Protein AF-A0A662FPW3-F1 (afdb_monomer)

Solvent-accessible surface area (backbone atoms only — not comparable to full-atom values): 12625 Å² total; per-residue (Å²): 137,87,55,56,50,60,51,48,71,72,30,73,92,41,50,75,56,51,54,55,48,49,56,51,51,52,54,50,52,47,54,56,46,50,54,53,28,51,54,51,15,53,50,41,21,72,76,69,73,44,87,42,64,60,66,51,94,82,69,54,62,55,60,51,50,56,52,51,64,74,45,27,84,83,43,19,67,60,38,37,51,59,59,66,48,43,44,61,51,52,50,49,70,51,37,83,74,42,93,75,92,57,89,48,70,69,50,32,45,52,51,50,47,51,53,41,49,53,49,20,73,75,67,69,40,60,72,46,44,57,51,39,44,45,53,47,39,45,62,41,20,75,73,26,84,48,88,34,9,36,35,32,22,49,50,12,49,40,29,31,75,70,67,66,45,53,48,62,14,36,15,38,17,30,63,24,19,43,91,61,44,89,58,38,91,74,64,81,67,56,59,66,79,42,27,61,60,36,18,48,46,43,46,54,44,38,41,60,70,47,46,48,51,45,52,50,45,43,39,54,73,70,42,51,59,57,56,54,56,58,60,76,75,111

pLDDT: mean 81.32, std 13.07, range [45.69, 98.0]

Structure (mmCIF, N/CA/C/O backbone):
data_AF-A0A662FPW3-F1
#
_entry.id   AF-A0A662FPW3-F1
#
loop_
_atom_site.group_PDB
_atom_site.id
_atom_site.type_symbol
_atom_site.label_atom_id
_atom_site.label_alt_id
_atom_site.label_comp_id
_atom_site.label_asym_id
_atom_site.label_entity_id
_atom_site.label_seq_id
_atom_site.pdbx_PDB_ins_code
_atom_site.Cartn_x
_atom_site.Cartn_y
_atom_site.Cartn_z
_atom_site.occupancy
_atom_site.B_iso_or_equiv
_atom_site.auth_seq_id
_atom_site.auth_comp_id
_atom_site.auth_asym_id
_atom_site.auth_atom_id
_atom_site.pdbx_PDB_model_num
ATOM 1 N N . MET A 1 1 ? -1.258 -4.518 23.167 1.00 48.97 1 MET A N 1
ATOM 2 C CA . MET A 1 1 ? -2.023 -4.528 21.903 1.00 48.97 1 MET A CA 1
ATOM 3 C C . MET A 1 1 ? -3.085 -3.432 21.983 1.00 48.97 1 MET A C 1
ATOM 5 O O . MET A 1 1 ? -3.763 -3.364 23.003 1.00 48.97 1 MET A O 1
ATOM 9 N N . PHE A 1 2 ? -3.165 -2.526 21.002 1.00 63.41 2 PHE A N 1
ATOM 10 C CA . PHE A 1 2 ? -4.191 -1.467 20.932 1.00 63.41 2 PHE A CA 1
ATOM 11 C C . PHE A 1 2 ? -5.324 -1.905 19.984 1.00 63.41 2 PHE A C 1
ATOM 13 O O . PHE A 1 2 ? -5.033 -2.428 18.906 1.00 63.41 2 PHE A O 1
ATOM 20 N N . SER A 1 3 ? -6.589 -1.704 20.376 1.00 76.94 3 SER A N 1
ATOM 21 C CA . SER A 1 3 ? -7.773 -2.043 19.565 1.00 76.94 3 SER A CA 1
ATOM 22 C C . SER A 1 3 ? -8.330 -0.826 18.815 1.00 76.94 3 SER A C 1
ATOM 24 O O . SER A 1 3 ? -8.207 0.307 19.290 1.00 76.94 3 SER A O 1
ATOM 26 N N . ALA A 1 4 ? -8.979 -1.063 17.674 1.00 77.56 4 ALA A N 1
ATOM 27 C CA . ALA A 1 4 ? -9.693 -0.077 16.863 1.00 77.56 4 ALA A CA 1
ATOM 28 C C . ALA A 1 4 ? -10.735 0.690 17.687 1.00 77.56 4 ALA A C 1
ATOM 30 O O . ALA A 1 4 ? -10.858 1.904 17.574 1.00 77.56 4 ALA A O 1
ATOM 31 N N . VAL A 1 5 ? -11.393 0.001 18.615 1.00 72.38 5 VAL A N 1
ATOM 32 C CA . VAL A 1 5 ? -12.372 0.556 19.560 1.00 72.38 5 VAL A CA 1
ATOM 33 C C . VAL A 1 5 ? -11.767 1.657 20.427 1.00 72.38 5 VAL A C 1
ATOM 35 O O . VAL A 1 5 ? -12.349 2.727 20.585 1.00 72.38 5 VAL A O 1
ATOM 38 N N . ARG A 1 6 ? -10.565 1.429 20.979 1.00 71.19 6 ARG A N 1
ATOM 39 C CA . ARG A 1 6 ? -9.878 2.448 21.788 1.00 71.19 6 ARG A CA 1
ATOM 40 C C . ARG A 1 6 ? -9.491 3.658 20.945 1.00 71.19 6 ARG A C 1
ATOM 42 O O . ARG A 1 6 ? -9.520 4.762 21.476 1.00 71.19 6 ARG A O 1
ATOM 49 N N . LEU A 1 7 ? -9.151 3.455 19.669 1.00 71.31 7 LEU A N 1
ATOM 50 C CA . LEU A 1 7 ? -8.871 4.544 18.734 1.00 71.31 7 LEU A CA 1
ATOM 51 C C . LEU A 1 7 ? -10.137 5.362 18.471 1.00 71.31 7 LEU A C 1
ATOM 53 O O . LEU A 1 7 ? -10.122 6.559 18.736 1.00 71.31 7 LEU A O 1
ATOM 57 N N . VAL A 1 8 ? -11.238 4.729 18.059 1.00 73.38 8 VAL A N 1
ATOM 58 C CA . VAL A 1 8 ? -12.516 5.418 17.811 1.00 73.38 8 VAL A CA 1
ATOM 59 C C . VAL A 1 8 ? -12.974 6.195 19.047 1.00 73.38 8 VAL A C 1
ATOM 61 O O . VAL A 1 8 ? -13.229 7.389 18.945 1.00 73.38 8 VAL A O 1
ATOM 64 N N . ASN A 1 9 ? -12.974 5.575 20.230 1.00 70.94 9 ASN A N 1
ATOM 65 C CA . ASN A 1 9 ? -13.383 6.248 21.469 1.00 70.94 9 ASN A CA 1
ATOM 66 C C . ASN A 1 9 ? -12.461 7.411 21.856 1.00 70.94 9 ASN A C 1
ATOM 68 O O . ASN A 1 9 ? -12.915 8.385 22.445 1.00 70.94 9 ASN A O 1
ATOM 72 N N . SER A 1 10 ? -11.165 7.337 21.539 1.00 66.44 10 SER A N 1
ATOM 73 C CA . SER A 1 10 ? -10.245 8.459 21.775 1.00 66.44 10 SER A CA 1
ATOM 74 C C . SER A 1 10 ? -10.428 9.617 20.790 1.00 66.44 10 SER A C 1
ATOM 76 O O . SER A 1 10 ? -9.889 10.700 21.021 1.00 66.44 10 SER A O 1
ATOM 78 N N . TYR A 1 11 ? -11.170 9.390 19.703 1.00 66.00 11 TYR A N 1
ATOM 79 C CA . TYR A 1 11 ? -11.233 10.281 18.553 1.00 66.00 11 TYR A CA 1
ATOM 80 C C . TYR A 1 11 ? -12.627 10.677 18.092 1.00 66.00 11 TYR A C 1
ATOM 82 O O . TYR A 1 11 ? -12.713 11.472 17.158 1.00 66.00 11 TYR A O 1
ATOM 90 N N . SER A 1 12 ? -13.686 10.210 18.756 1.00 67.31 12 SER A N 1
ATOM 91 C CA . SER A 1 12 ? -15.081 10.517 18.412 1.00 67.31 12 SER A CA 1
ATOM 92 C C . SER A 1 12 ? -15.313 12.007 18.151 1.00 67.31 12 SER A C 1
ATOM 94 O O . SER A 1 12 ? -15.977 12.361 17.186 1.00 67.31 12 SER A O 1
ATOM 96 N N . ASP A 1 13 ? -14.669 12.874 18.937 1.00 66.69 13 ASP A N 1
ATOM 97 C CA . ASP A 1 13 ? -14.869 14.326 18.880 1.00 66.69 13 ASP A CA 1
ATOM 98 C C . ASP A 1 13 ? -13.824 15.048 18.000 1.00 66.69 13 ASP A C 1
ATOM 100 O O . ASP A 1 13 ? -13.812 16.275 17.908 1.00 66.69 13 ASP A O 1
ATOM 104 N N . ARG A 1 14 ? -12.882 14.307 17.398 1.00 72.44 14 ARG A N 1
ATOM 105 C CA . ARG A 1 14 ? -11.683 14.846 16.721 1.00 72.44 14 ARG A CA 1
ATOM 106 C C . ARG A 1 14 ? -11.398 14.214 15.355 1.00 72.44 14 ARG A C 1
ATOM 108 O O . ARG A 1 14 ? -10.321 14.449 14.801 1.00 72.44 14 ARG A O 1
ATOM 115 N N . PHE A 1 15 ? -12.339 13.457 14.794 1.00 73.81 15 PHE A N 1
ATOM 116 C CA . PHE A 1 15 ? -12.212 12.852 13.462 1.00 73.81 15 PHE A CA 1
ATOM 117 C C . PHE A 1 15 ? -11.878 13.891 12.381 1.00 73.81 15 PHE A C 1
ATOM 119 O O . PHE A 1 15 ? -10.880 13.737 11.681 1.00 73.81 15 PHE A O 1
ATOM 126 N N . ASP A 1 16 ? -12.586 15.021 12.349 1.00 74.19 16 ASP A N 1
ATOM 127 C CA . ASP A 1 16 ? -12.322 16.119 11.403 1.00 74.19 16 ASP A CA 1
ATOM 128 C C . ASP A 1 16 ? -10.907 16.711 11.533 1.00 74.19 16 ASP A C 1
ATOM 130 O O . ASP A 1 16 ? -10.337 17.274 10.593 1.00 74.19 16 ASP A O 1
ATOM 134 N N . GLU A 1 17 ? -10.323 16.669 12.733 1.00 77.31 17 GLU A N 1
ATOM 135 C CA . GLU A 1 17 ? -8.941 17.094 12.948 1.00 77.31 17 GLU A CA 1
ATOM 136 C C . GLU A 1 17 ? -7.957 16.049 12.412 1.00 77.31 17 GLU A C 1
ATOM 138 O O . GLU A 1 17 ? -6.965 16.417 11.780 1.00 77.31 17 GLU A O 1
ATOM 143 N N . MET A 1 18 ? -8.234 14.759 12.616 1.00 77.69 18 MET A N 1
ATOM 144 C CA . MET A 1 18 ? -7.420 13.672 12.068 1.00 77.69 18 MET A CA 1
ATOM 145 C C . MET A 1 18 ? -7.425 13.667 10.545 1.00 77.69 18 MET A C 1
ATOM 147 O O . MET A 1 18 ? -6.358 13.550 9.946 1.00 77.69 18 MET A O 1
ATOM 151 N N . GLU A 1 19 ? -8.584 13.842 9.914 1.00 78.44 19 GLU A N 1
ATOM 152 C CA . GLU A 1 19 ? -8.681 13.903 8.455 1.00 78.44 19 GLU A CA 1
ATOM 153 C C . GLU A 1 19 ? -7.828 15.042 7.889 1.00 78.44 19 GLU A C 1
ATOM 155 O O . GLU A 1 19 ? -7.007 14.828 6.994 1.00 78.44 19 GLU A O 1
ATOM 160 N N . ARG A 1 20 ? -7.915 16.238 8.489 1.00 82.12 20 ARG A N 1
ATOM 161 C CA . ARG A 1 20 ?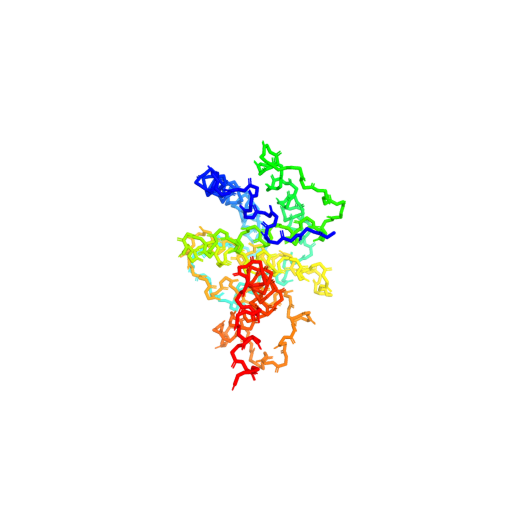 -7.067 17.378 8.105 1.00 82.12 20 ARG A CA 1
ATOM 162 C C . ARG A 1 20 ? -5.577 17.087 8.285 1.00 82.12 20 ARG A C 1
ATOM 164 O O . ARG A 1 20 ? -4.765 17.537 7.477 1.00 82.12 20 ARG A O 1
ATOM 171 N N . ARG A 1 21 ? -5.192 16.346 9.330 1.00 82.00 21 ARG A N 1
ATOM 172 C CA . ARG A 1 21 ? -3.795 15.928 9.548 1.00 82.00 21 ARG A CA 1
ATOM 173 C C . ARG A 1 21 ? -3.336 14.938 8.484 1.00 82.00 21 ARG A C 1
ATOM 175 O O . ARG A 1 21 ? -2.229 15.092 7.973 1.00 82.00 21 ARG A O 1
ATOM 182 N N . VAL A 1 22 ? -4.181 13.980 8.108 1.00 81.19 22 VAL A N 1
ATOM 183 C CA . VAL A 1 22 ? -3.896 13.040 7.016 1.00 81.19 22 VAL A CA 1
ATOM 184 C C . VAL A 1 22 ? -3.685 13.778 5.697 1.00 81.19 22 VAL A C 1
ATOM 186 O O . VAL A 1 22 ? -2.738 13.464 4.981 1.00 81.19 22 VAL A O 1
ATOM 189 N N . ASP A 1 23 ? -4.465 14.818 5.401 1.00 82.56 23 ASP A N 1
ATOM 190 C CA . ASP A 1 23 ? -4.261 15.616 4.184 1.00 82.56 23 ASP A CA 1
ATOM 191 C C . ASP A 1 23 ? -2.915 16.368 4.176 1.00 82.56 23 ASP A C 1
ATOM 193 O O . ASP A 1 23 ? -2.280 16.513 3.126 1.00 82.56 23 ASP A O 1
ATOM 197 N N . VAL A 1 24 ? -2.447 16.845 5.336 1.00 84.12 24 VAL A N 1
ATOM 198 C CA . VAL A 1 24 ? -1.102 17.437 5.469 1.00 84.12 24 VAL A CA 1
ATOM 199 C C . VAL A 1 24 ? -0.032 16.376 5.213 1.00 84.12 24 VAL A C 1
ATOM 201 O O . VAL A 1 24 ? 0.861 16.590 4.393 1.00 84.12 24 VAL A O 1
ATOM 204 N N . LEU A 1 25 ? -0.168 15.211 5.844 1.00 80.62 25 LEU A N 1
ATOM 205 C CA . LEU A 1 25 ? 0.745 14.077 5.688 1.00 80.62 25 LEU A CA 1
ATOM 206 C C . LEU A 1 25 ? 0.819 13.596 4.236 1.00 80.62 25 LEU A C 1
ATOM 208 O O . LEU A 1 25 ? 1.905 13.321 3.730 1.00 80.62 25 LEU A O 1
ATOM 212 N N . TYR A 1 26 ? -0.314 13.576 3.538 1.00 80.38 26 TYR A N 1
ATOM 213 C CA . TYR A 1 26 ? -0.395 13.261 2.117 1.00 80.38 26 TYR A CA 1
ATOM 214 C C . TYR A 1 26 ? 0.452 14.224 1.274 1.00 80.38 26 TYR A C 1
ATOM 216 O O . TYR A 1 26 ? 1.235 13.802 0.421 1.00 80.38 26 TYR A O 1
ATOM 224 N N . LYS A 1 27 ? 0.332 15.534 1.529 1.00 83.88 27 LYS A N 1
ATOM 225 C CA . LYS A 1 27 ? 1.103 16.567 0.818 1.00 83.88 27 LYS A CA 1
ATOM 226 C C . LYS A 1 27 ? 2.600 16.457 1.096 1.00 83.88 27 LYS A C 1
ATOM 228 O O . LYS A 1 27 ? 3.401 16.682 0.192 1.00 83.88 27 LYS A O 1
ATOM 233 N N . GLU A 1 28 ? 2.988 16.130 2.322 1.00 83.00 28 GLU A N 1
ATOM 234 C CA . GLU A 1 28 ? 4.397 15.963 2.677 1.00 83.00 28 GLU A CA 1
ATOM 235 C C . GLU A 1 28 ? 5.011 14.693 2.097 1.00 83.00 28 GLU A C 1
ATOM 237 O O . GLU A 1 28 ? 6.109 14.752 1.540 1.00 83.00 28 GLU A O 1
ATOM 242 N N . LEU A 1 29 ? 4.290 13.569 2.164 1.00 80.31 29 LEU A N 1
ATOM 243 C CA . LEU A 1 29 ? 4.705 12.326 1.523 1.00 80.31 29 LEU A CA 1
ATOM 244 C C . LEU A 1 29 ? 4.910 12.554 0.025 1.00 80.31 29 LEU A C 1
ATOM 246 O O . LEU A 1 29 ? 5.959 12.195 -0.501 1.00 80.31 29 LEU A O 1
ATOM 250 N N . LYS A 1 30 ? 3.973 13.248 -0.634 1.00 83.44 30 LYS A N 1
ATOM 251 C CA . LYS A 1 30 ? 4.105 13.631 -2.043 1.00 83.44 30 LYS A CA 1
ATOM 252 C C . LYS A 1 30 ? 5.394 14.406 -2.314 1.00 83.44 30 LYS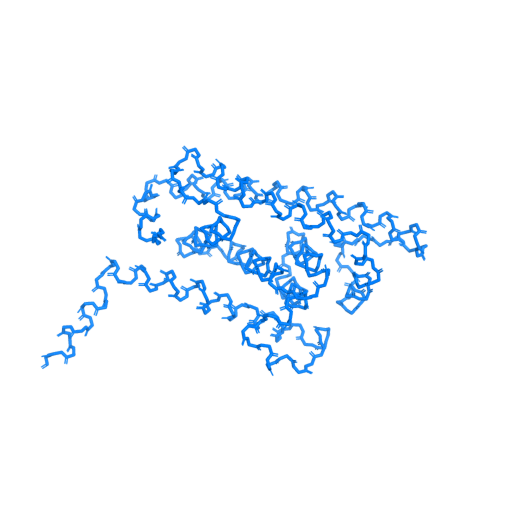 A C 1
ATOM 254 O O . LYS A 1 30 ? 6.151 14.004 -3.185 1.00 83.44 30 LYS A O 1
ATOM 259 N N . LYS A 1 31 ? 5.700 15.446 -1.531 1.00 84.44 31 LYS A N 1
ATOM 260 C CA . LYS A 1 31 ? 6.939 16.232 -1.699 1.00 84.44 31 LYS A CA 1
ATOM 261 C C . LYS A 1 31 ? 8.209 15.387 -1.563 1.00 84.44 31 LYS A C 1
ATOM 263 O O . LYS A 1 31 ? 9.142 15.560 -2.340 1.00 84.44 31 LYS A O 1
ATOM 268 N N . ARG A 1 32 ? 8.263 14.490 -0.572 1.00 78.81 32 ARG A N 1
ATOM 269 C CA . ARG A 1 32 ? 9.430 13.617 -0.340 1.00 78.81 32 ARG A CA 1
ATOM 270 C C . ARG A 1 32 ? 9.615 12.611 -1.472 1.00 78.81 32 ARG A C 1
ATOM 272 O O . ARG A 1 32 ? 10.733 12.391 -1.926 1.00 78.81 32 ARG A O 1
ATOM 279 N N . VAL A 1 33 ? 8.509 12.026 -1.921 1.00 79.88 33 VAL A N 1
ATOM 280 C CA . VAL A 1 33 ? 8.476 11.093 -3.047 1.00 79.88 33 VAL A CA 1
ATOM 281 C C . VAL A 1 33 ? 8.898 11.796 -4.338 1.00 79.88 33 VAL A C 1
ATOM 283 O O . VAL A 1 33 ? 9.744 11.269 -5.051 1.00 79.88 33 VAL A O 1
ATOM 286 N N . ASP A 1 34 ? 8.382 12.998 -4.603 1.00 78.94 34 ASP A N 1
ATOM 287 C CA . ASP A 1 34 ? 8.742 13.797 -5.779 1.00 78.94 34 ASP A CA 1
ATOM 288 C C . ASP A 1 34 ? 10.247 14.095 -5.821 1.00 78.94 34 ASP A C 1
ATOM 290 O O . ASP A 1 34 ? 10.864 13.929 -6.869 1.00 78.94 34 ASP A O 1
ATOM 294 N N . GLY A 1 35 ? 10.855 14.447 -4.681 1.00 74.62 35 GLY A N 1
ATOM 295 C CA . GLY A 1 35 ? 12.303 14.653 -4.589 1.00 74.62 35 GLY A CA 1
ATOM 296 C C . GLY A 1 35 ? 13.113 13.403 -4.950 1.00 74.62 35 GLY A C 1
ATOM 297 O O . GLY A 1 35 ? 14.039 13.485 -5.750 1.00 74.62 35 GLY A O 1
ATOM 298 N N . LEU A 1 36 ? 12.737 12.226 -4.430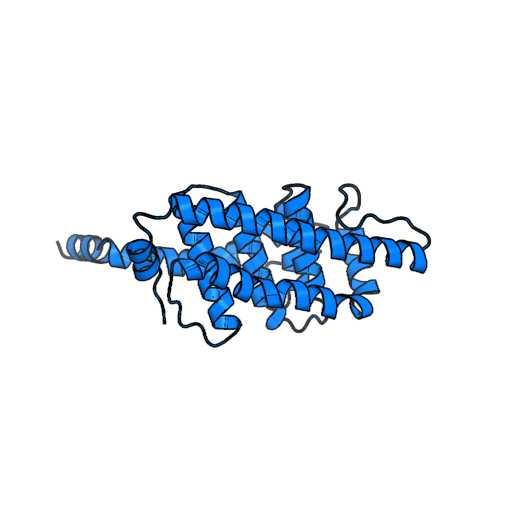 1.00 73.94 36 LEU A N 1
ATOM 299 C CA . LEU A 1 36 ? 13.421 10.981 -4.801 1.00 73.94 36 LEU A CA 1
ATOM 300 C C . LEU A 1 36 ? 13.248 10.654 -6.285 1.00 73.94 36 LEU A C 1
ATOM 302 O O . LEU A 1 36 ? 14.186 10.190 -6.924 1.00 73.94 36 LEU A O 1
ATOM 306 N N . LEU A 1 37 ? 12.046 10.855 -6.819 1.00 71.56 37 LEU A N 1
ATOM 307 C CA . LEU A 1 37 ? 11.762 10.564 -8.216 1.00 71.56 37 LEU A CA 1
ATOM 308 C C . LEU A 1 37 ? 12.531 11.471 -9.174 1.00 71.56 37 LEU A C 1
ATOM 310 O O . LEU A 1 37 ? 12.956 10.991 -10.218 1.00 71.56 37 LEU A O 1
ATOM 314 N N . MET A 1 38 ? 12.722 12.747 -8.827 1.00 73.25 38 MET A N 1
ATOM 315 C CA . MET A 1 38 ? 13.563 13.661 -9.605 1.00 73.25 38 MET A CA 1
ATOM 316 C C . MET A 1 38 ? 15.022 13.205 -9.615 1.00 73.25 38 MET A C 1
ATOM 318 O O . MET A 1 38 ? 15.638 13.173 -10.676 1.00 73.25 38 MET A O 1
ATOM 322 N N . ASP A 1 39 ? 15.553 12.789 -8.465 1.00 67.94 39 ASP A N 1
ATOM 323 C CA . ASP A 1 39 ? 16.917 12.259 -8.392 1.00 67.94 39 ASP A CA 1
ATOM 324 C C . ASP A 1 39 ? 17.065 10.976 -9.226 1.00 67.94 39 ASP A C 1
ATOM 326 O O . ASP A 1 39 ? 18.021 10.821 -9.980 1.00 67.94 39 ASP A O 1
ATOM 330 N N . LEU A 1 40 ? 16.082 10.075 -9.124 1.00 68.69 40 LEU A N 1
ATOM 331 C CA . LEU A 1 40 ? 16.041 8.823 -9.876 1.00 68.69 40 LEU A CA 1
ATOM 332 C C . LEU A 1 40 ? 15.948 9.088 -11.389 1.00 68.69 40 LEU A C 1
ATOM 334 O O . LEU A 1 40 ? 16.629 8.429 -12.166 1.00 68.69 40 LEU A O 1
ATOM 338 N N . ALA A 1 41 ? 15.129 10.058 -11.803 1.00 67.88 41 ALA A N 1
ATOM 339 C CA . ALA A 1 41 ? 14.981 10.486 -13.192 1.00 67.88 41 ALA A CA 1
ATOM 340 C C . ALA A 1 41 ? 16.298 11.021 -13.771 1.00 67.88 41 ALA A C 1
ATOM 342 O O . ALA A 1 41 ? 16.698 10.616 -14.862 1.00 67.88 41 ALA A O 1
ATOM 343 N N . ALA A 1 42 ? 16.989 11.877 -13.014 1.00 67.81 42 ALA A N 1
ATOM 344 C CA . ALA A 1 42 ? 18.268 12.447 -13.417 1.00 67.81 42 ALA A CA 1
ATOM 345 C C . ALA A 1 42 ? 19.354 11.370 -13.585 1.00 67.81 42 ALA A C 1
ATOM 347 O O . ALA A 1 42 ? 20.077 11.379 -14.577 1.00 67.81 42 ALA A O 1
ATOM 348 N N . GLU A 1 43 ? 19.442 10.398 -12.672 1.00 63.66 43 GLU A N 1
ATOM 349 C CA . GLU A 1 43 ? 20.428 9.314 -12.803 1.00 63.66 43 GLU A CA 1
ATOM 350 C C . GLU A 1 43 ? 20.060 8.328 -13.920 1.00 63.66 43 GLU A C 1
ATOM 352 O O . GLU A 1 43 ? 20.945 7.791 -14.583 1.00 63.66 43 GLU A O 1
ATOM 357 N N . VAL A 1 44 ? 18.769 8.106 -14.201 1.00 63.44 44 VAL A N 1
ATOM 358 C CA . VAL A 1 44 ? 18.375 7.347 -15.400 1.00 63.44 44 VAL A CA 1
ATOM 359 C C . VAL A 1 44 ? 18.794 8.054 -16.670 1.00 63.44 44 VAL A C 1
ATOM 361 O O . VAL A 1 44 ? 19.318 7.396 -17.569 1.00 63.44 44 VAL A O 1
ATOM 364 N N . GLU A 1 45 ? 18.582 9.361 -16.757 1.00 67.50 45 GLU A N 1
ATOM 365 C CA . GLU A 1 45 ? 19.016 10.148 -17.905 1.00 67.50 45 GLU A CA 1
ATOM 366 C C . GLU A 1 45 ? 20.532 10.065 -18.088 1.00 67.50 45 GLU A C 1
ATOM 368 O O . GLU A 1 45 ? 21.000 9.805 -19.196 1.00 67.50 45 GLU A O 1
ATOM 373 N N . GLU A 1 46 ? 21.293 10.153 -16.999 1.00 62.62 46 GLU A N 1
ATOM 374 C CA . GLU A 1 46 ? 22.749 10.027 -17.020 1.00 62.62 46 GLU A CA 1
ATOM 375 C C . GLU A 1 46 ? 23.220 8.628 -17.461 1.00 62.62 46 GLU A C 1
ATOM 377 O O . GLU A 1 46 ? 24.134 8.501 -18.276 1.00 62.62 46 GLU A O 1
ATOM 382 N N . VAL A 1 47 ? 22.582 7.562 -16.964 1.00 57.31 47 VAL A N 1
ATOM 383 C CA . VAL A 1 47 ? 23.001 6.171 -17.217 1.00 57.31 47 VAL A CA 1
ATOM 384 C C . VAL A 1 47 ? 22.500 5.636 -18.560 1.00 57.31 47 VAL A C 1
ATOM 386 O O . VAL A 1 47 ? 23.143 4.779 -19.170 1.00 57.31 47 VAL A O 1
ATOM 389 N N . THR A 1 48 ? 21.336 6.087 -19.022 1.00 55.12 48 THR A N 1
ATOM 390 C CA . THR A 1 48 ? 20.667 5.524 -20.206 1.00 55.12 48 THR A CA 1
ATOM 391 C C . THR A 1 48 ? 20.627 6.473 -21.399 1.00 55.12 48 THR A C 1
ATOM 393 O O . THR A 1 48 ? 20.349 6.018 -22.507 1.00 55.12 48 THR A O 1
ATOM 396 N N . GLY A 1 49 ? 20.904 7.764 -21.199 1.00 56.22 49 GLY A N 1
ATOM 397 C CA . GLY A 1 49 ? 20.718 8.803 -22.213 1.00 56.22 49 GLY A CA 1
ATOM 398 C C . GLY A 1 49 ? 19.248 9.124 -22.506 1.00 56.22 49 GLY A C 1
ATOM 399 O O . GLY A 1 49 ? 18.968 9.864 -23.448 1.00 56.22 49 GLY A O 1
ATOM 400 N N . PHE A 1 50 ? 18.307 8.565 -21.736 1.00 53.25 50 PHE A N 1
ATOM 401 C CA . PHE A 1 50 ? 16.875 8.823 -21.861 1.00 53.25 50 PHE A CA 1
ATOM 402 C C . PHE A 1 50 ? 16.388 9.678 -20.693 1.00 53.25 50 PHE A C 1
ATOM 404 O O . PHE A 1 50 ? 16.431 9.238 -19.546 1.00 53.25 50 PHE A O 1
ATOM 411 N N . ALA A 1 51 ? 15.858 10.866 -20.989 1.00 55.75 51 ALA A N 1
ATOM 412 C CA . ALA A 1 51 ? 15.120 11.658 -20.012 1.00 55.75 51 ALA A CA 1
ATOM 413 C C . ALA A 1 51 ? 13.847 10.893 -19.618 1.00 55.75 51 ALA A C 1
ATOM 415 O O . ALA A 1 51 ? 12.883 10.816 -20.380 1.00 55.75 51 ALA A O 1
ATOM 416 N N . ILE A 1 52 ? 13.871 10.270 -18.443 1.00 57.22 52 ILE A N 1
ATOM 417 C CA . ILE A 1 52 ? 12.766 9.481 -17.906 1.00 57.22 52 ILE A CA 1
ATOM 418 C C . ILE A 1 52 ? 12.278 10.217 -16.670 1.00 57.22 52 ILE A C 1
ATOM 420 O O . ILE A 1 52 ? 12.895 10.133 -15.616 1.00 57.22 52 ILE A O 1
ATOM 424 N N . GLU A 1 53 ? 11.144 10.908 -16.759 1.00 55.03 53 GLU A N 1
ATOM 425 C CA . GLU A 1 53 ? 10.436 11.324 -15.550 1.00 55.03 53 GLU A CA 1
ATOM 426 C C . GLU A 1 53 ? 9.844 10.072 -14.897 1.00 55.03 53 GLU A C 1
ATOM 428 O O . GLU A 1 53 ? 8.770 9.580 -15.256 1.00 55.03 53 GLU A O 1
ATOM 433 N N . ILE A 1 54 ? 10.549 9.518 -13.918 1.00 52.28 54 ILE A N 1
ATOM 434 C CA . ILE A 1 54 ? 10.045 8.345 -13.214 1.00 52.28 54 ILE A CA 1
ATOM 435 C C . ILE A 1 54 ? 8.876 8.816 -12.359 1.00 52.28 54 ILE A C 1
ATOM 437 O O . ILE A 1 54 ? 9.020 9.620 -11.442 1.00 52.28 54 ILE A O 1
ATOM 441 N N . GLY A 1 55 ? 7.678 8.375 -12.731 1.00 49.81 55 GLY A N 1
ATOM 442 C CA . GLY A 1 55 ? 6.423 8.837 -12.151 1.00 49.81 55 GLY A CA 1
ATOM 443 C C . GLY A 1 55 ? 5.677 9.895 -12.968 1.00 49.81 55 GLY A C 1
ATOM 444 O O . GLY A 1 55 ? 4.653 10.361 -12.473 1.00 49.81 55 GLY A O 1
ATOM 445 N N . SER A 1 56 ? 6.117 10.267 -14.176 1.00 50.03 56 SER A N 1
ATOM 446 C CA . SER A 1 56 ? 5.212 10.884 -15.155 1.00 50.03 56 SER A CA 1
ATOM 447 C C . SER A 1 56 ? 4.592 9.835 -16.078 1.00 50.03 56 SER A C 1
ATOM 449 O O . SER A 1 56 ? 5.071 8.714 -16.238 1.00 50.03 56 SER A O 1
ATOM 451 N N . LEU A 1 57 ? 3.403 10.178 -16.548 1.00 49.22 57 LEU A N 1
ATOM 452 C CA . LEU A 1 57 ? 2.283 9.305 -16.885 1.00 49.22 57 LEU A CA 1
ATOM 453 C C . LEU A 1 57 ? 2.384 8.465 -18.165 1.00 49.22 57 LEU A C 1
ATOM 455 O O . LEU A 1 57 ? 1.406 7.790 -18.461 1.00 49.22 57 LEU A O 1
ATOM 459 N N . ASP A 1 58 ? 3.504 8.442 -18.887 1.00 57.44 58 ASP A N 1
ATOM 460 C CA . ASP A 1 58 ? 3.540 7.854 -20.244 1.00 57.44 58 ASP A CA 1
ATOM 461 C C . ASP A 1 58 ? 4.422 6.609 -20.407 1.00 57.44 58 ASP A C 1
ATOM 463 O O . ASP A 1 58 ? 4.522 6.046 -21.497 1.00 57.44 58 ASP A O 1
ATOM 467 N N . ILE A 1 59 ? 5.042 6.132 -19.327 1.00 67.81 59 ILE A N 1
ATOM 468 C CA . ILE A 1 59 ? 5.830 4.897 -19.367 1.00 67.81 59 ILE A CA 1
ATOM 469 C C . ILE A 1 59 ? 4.935 3.722 -18.985 1.00 67.81 59 ILE A C 1
ATOM 471 O O . ILE A 1 59 ? 4.309 3.708 -17.919 1.00 67.81 59 ILE A O 1
ATOM 475 N N . ASP A 1 60 ? 4.882 2.721 -19.861 1.00 82.06 60 ASP A N 1
ATOM 476 C CA . ASP A 1 60 ? 4.116 1.508 -19.622 1.00 82.06 60 ASP A CA 1
ATOM 477 C C . ASP A 1 60 ? 4.677 0.707 -18.429 1.00 82.06 60 ASP A C 1
ATOM 479 O O . ASP A 1 60 ? 5.824 0.863 -17.986 1.00 82.06 60 ASP A O 1
ATOM 483 N N . LEU A 1 61 ? 3.838 -0.165 -17.872 1.00 85.81 61 LEU A N 1
ATOM 484 C CA . LEU A 1 61 ? 4.163 -0.908 -16.660 1.00 85.81 61 LEU A CA 1
ATOM 485 C C . LEU A 1 61 ? 5.370 -1.845 -16.841 1.00 85.81 61 LEU A C 1
ATOM 487 O O . LEU A 1 61 ? 6.177 -1.974 -15.920 1.00 85.81 61 LEU A O 1
ATOM 491 N N . ARG A 1 62 ? 5.538 -2.457 -18.021 1.00 89.69 62 ARG A N 1
ATOM 492 C CA . ARG A 1 62 ? 6.670 -3.352 -18.307 1.00 89.69 62 ARG A CA 1
ATOM 493 C C . ARG A 1 62 ? 7.977 -2.573 -18.285 1.00 89.69 62 ARG A C 1
ATOM 495 O O . ARG A 1 62 ? 8.931 -2.985 -17.624 1.00 89.69 62 ARG A O 1
ATOM 502 N N . THR A 1 63 ? 8.005 -1.430 -18.961 1.00 83.19 63 THR A N 1
ATOM 503 C CA . THR A 1 63 ? 9.182 -0.557 -18.982 1.00 83.19 63 THR A CA 1
ATOM 504 C C . THR A 1 63 ? 9.513 -0.048 -17.580 1.00 83.19 63 THR A C 1
ATOM 506 O O . THR A 1 63 ? 10.674 -0.094 -17.171 1.00 83.19 63 THR A O 1
ATOM 509 N N . THR A 1 64 ? 8.499 0.341 -16.800 1.00 84.50 64 THR A N 1
ATOM 510 C CA . THR A 1 64 ? 8.679 0.764 -15.402 1.00 84.50 64 THR A CA 1
ATOM 511 C C . THR A 1 64 ? 9.354 -0.329 -14.573 1.00 84.50 64 THR A C 1
ATOM 513 O O . THR A 1 64 ? 10.367 -0.066 -13.930 1.00 84.50 64 THR A O 1
ATOM 516 N N . VAL A 1 65 ? 8.845 -1.566 -14.620 1.00 88.81 65 VAL A N 1
ATOM 517 C CA . VAL A 1 65 ? 9.433 -2.693 -13.879 1.00 88.81 65 VAL A CA 1
ATOM 518 C C . VAL A 1 65 ? 10.888 -2.913 -14.286 1.00 88.81 65 VAL A C 1
ATOM 520 O O . VAL A 1 65 ? 11.765 -2.927 -13.425 1.00 88.81 65 VAL A O 1
ATOM 523 N N . SER A 1 66 ? 11.161 -2.990 -15.590 1.00 86.12 66 SER A N 1
ATOM 524 C CA . SER A 1 66 ? 12.514 -3.200 -16.115 1.00 86.12 66 SER A CA 1
ATOM 525 C C . SER A 1 66 ? 13.504 -2.122 -15.650 1.00 86.12 66 SER A C 1
ATOM 527 O O . SER A 1 66 ? 14.648 -2.432 -15.313 1.00 86.12 66 SER A O 1
ATOM 529 N N . VAL A 1 67 ? 13.100 -0.847 -15.626 1.00 81.44 67 VAL A N 1
ATOM 530 C CA . VAL A 1 67 ? 13.952 0.249 -15.130 1.00 81.44 67 VAL A CA 1
ATOM 531 C C . VAL A 1 67 ? 14.239 0.074 -13.638 1.00 81.44 67 VAL A C 1
ATOM 533 O O . VAL A 1 67 ? 15.400 0.120 -13.229 1.00 81.44 67 VAL A O 1
ATOM 536 N N . LEU A 1 68 ? 13.211 -0.189 -12.827 1.00 83.88 68 LEU A N 1
ATOM 537 C CA . LEU A 1 68 ? 13.372 -0.346 -11.380 1.00 83.88 68 LEU A CA 1
ATOM 538 C C . LEU A 1 68 ? 14.255 -1.544 -11.007 1.00 83.88 68 LEU A C 1
ATOM 540 O O . LEU A 1 68 ? 15.049 -1.438 -10.073 1.00 83.88 68 LEU A O 1
ATOM 544 N N . GLU A 1 69 ? 14.169 -2.662 -11.731 1.00 86.12 69 GLU A N 1
ATOM 545 C CA . GLU A 1 69 ? 15.041 -3.821 -11.493 1.00 86.12 69 GLU A CA 1
ATOM 546 C C . GLU A 1 69 ? 16.505 -3.512 -11.813 1.00 86.12 69 GLU A C 1
ATOM 548 O O . GLU A 1 69 ? 17.394 -3.875 -11.041 1.00 86.12 69 GLU A O 1
ATOM 553 N N . ARG A 1 70 ? 16.766 -2.785 -12.907 1.00 81.50 70 ARG A N 1
ATOM 554 C CA . ARG A 1 70 ? 18.124 -2.374 -13.298 1.00 81.50 70 ARG A CA 1
ATOM 555 C C . ARG A 1 70 ? 18.742 -1.374 -12.323 1.00 81.50 70 ARG A C 1
ATOM 557 O O . ARG A 1 70 ? 19.943 -1.422 -12.085 1.00 81.50 70 ARG A O 1
ATOM 564 N N . MET A 1 71 ? 17.933 -0.483 -11.754 1.00 75.25 71 MET A N 1
ATOM 565 C CA . MET A 1 71 ? 18.381 0.556 -10.817 1.00 75.25 71 MET A CA 1
ATOM 566 C C . MET A 1 71 ? 18.327 0.147 -9.347 1.00 75.25 71 MET A C 1
ATOM 568 O O . MET A 1 71 ? 18.741 0.911 -8.467 1.00 75.25 71 MET A O 1
ATOM 572 N N . GLY A 1 72 ? 17.786 -1.039 -9.065 1.00 69.31 72 GLY A N 1
ATOM 573 C CA . GLY A 1 72 ? 17.448 -1.473 -7.719 1.00 69.31 72 GLY A CA 1
ATOM 574 C C . GLY A 1 72 ? 18.617 -1.384 -6.742 1.00 69.31 72 GLY A C 1
ATOM 575 O O . GLY A 1 72 ? 18.383 -1.126 -5.569 1.00 69.31 72 GLY A O 1
ATOM 576 N N . GLU A 1 73 ? 19.865 -1.528 -7.201 1.00 73.00 73 GLU A N 1
ATOM 577 C CA . GLU A 1 73 ? 21.056 -1.502 -6.344 1.00 73.00 73 GLU A CA 1
ATOM 578 C C . GLU A 1 73 ? 21.416 -0.115 -5.791 1.00 73.00 73 GLU A C 1
ATOM 580 O O . GLU A 1 73 ? 21.827 -0.022 -4.629 1.00 73.00 73 GLU A O 1
ATOM 585 N N . SER A 1 74 ? 21.216 0.951 -6.571 1.00 72.50 74 SER A N 1
ATOM 586 C CA . SER A 1 74 ? 21.600 2.320 -6.189 1.00 72.50 74 SER A CA 1
ATOM 587 C C . SER A 1 74 ? 20.551 2.998 -5.299 1.00 72.50 74 SER A C 1
ATOM 589 O O . SER A 1 74 ? 20.889 3.788 -4.416 1.00 72.50 74 SER A O 1
ATOM 591 N N . TYR A 1 75 ? 19.271 2.644 -5.464 1.00 75.62 75 TYR A N 1
ATOM 592 C CA . TYR A 1 75 ? 18.162 3.455 -4.944 1.00 75.62 75 TYR A CA 1
ATOM 593 C C . TYR A 1 75 ? 17.329 2.835 -3.831 1.00 75.62 75 TYR A C 1
ATOM 595 O O . TYR A 1 75 ? 16.694 3.568 -3.066 1.00 75.62 75 TYR A O 1
ATOM 603 N N . TYR A 1 76 ? 17.349 1.509 -3.670 1.00 81.12 76 TYR A N 1
ATOM 604 C CA . TYR A 1 76 ? 16.485 0.850 -2.686 1.00 81.12 76 TYR A CA 1
ATOM 605 C C . TYR A 1 76 ? 16.713 1.347 -1.250 1.00 81.12 76 TYR A C 1
ATOM 607 O O . TYR A 1 76 ? 15.758 1.447 -0.485 1.00 81.12 76 TYR A O 1
ATOM 615 N N . ARG A 1 77 ? 17.952 1.709 -0.873 1.00 83.25 77 ARG A N 1
ATOM 616 C CA . ARG A 1 77 ? 18.258 2.230 0.474 1.00 83.25 77 ARG A CA 1
ATOM 617 C C . ARG A 1 77 ? 17.589 3.573 0.736 1.00 83.25 77 ARG A C 1
ATOM 619 O O . ARG A 1 77 ? 17.082 3.790 1.831 1.00 83.25 77 ARG A O 1
ATOM 626 N N . ARG A 1 78 ? 17.579 4.459 -0.264 1.00 80.25 78 ARG A N 1
ATOM 627 C CA . ARG A 1 78 ? 16.922 5.769 -0.168 1.00 80.25 78 ARG A CA 1
ATOM 628 C C . ARG A 1 78 ? 15.407 5.604 -0.136 1.00 80.25 78 ARG A C 1
ATOM 630 O O . ARG A 1 78 ? 14.756 6.201 0.714 1.00 80.25 78 ARG A O 1
ATOM 637 N N . ALA A 1 79 ? 14.868 4.740 -1.001 1.00 81.38 79 ALA A N 1
ATOM 638 C CA . ALA A 1 79 ? 13.444 4.417 -1.008 1.00 81.38 79 ALA A CA 1
ATOM 639 C C . ALA A 1 79 ? 12.983 3.859 0.345 1.00 81.38 79 ALA A C 1
ATOM 641 O O . ALA A 1 79 ? 11.984 4.310 0.901 1.00 81.38 79 ALA A O 1
ATOM 642 N N . LYS A 1 80 ? 13.767 2.937 0.912 1.00 85.25 80 LYS A N 1
ATOM 643 C CA . LYS A 1 80 ? 13.551 2.410 2.255 1.00 85.25 80 LYS A CA 1
ATOM 644 C C . LYS A 1 80 ? 13.576 3.523 3.305 1.00 85.25 80 LYS A C 1
ATOM 646 O O . LYS A 1 80 ? 12.604 3.667 4.023 1.00 85.25 80 LYS A O 1
ATOM 651 N N . ALA A 1 81 ? 14.607 4.370 3.340 1.00 85.81 81 ALA A N 1
ATOM 652 C CA . ALA A 1 81 ? 14.705 5.453 4.325 1.00 85.81 81 ALA A CA 1
ATOM 653 C C . ALA A 1 81 ? 13.479 6.391 4.334 1.00 85.81 81 ALA A C 1
ATOM 655 O O . ALA A 1 81 ? 12.966 6.719 5.401 1.00 85.81 81 ALA A O 1
ATOM 656 N N . ILE A 1 82 ? 12.963 6.772 3.157 1.00 81.12 82 ILE A N 1
ATOM 657 C CA . ILE A 1 82 ? 11.755 7.613 3.050 1.00 81.12 82 ILE A CA 1
ATOM 658 C C . ILE A 1 82 ? 10.552 6.938 3.699 1.00 81.12 82 ILE A C 1
ATOM 660 O O . ILE A 1 82 ? 9.789 7.579 4.426 1.00 81.12 82 ILE A O 1
ATOM 664 N N . LEU A 1 83 ? 10.376 5.648 3.428 1.00 82.12 83 LEU A N 1
ATOM 665 C CA . LEU A 1 83 ? 9.268 4.898 3.981 1.00 82.12 83 LEU A CA 1
ATOM 666 C C . LEU A 1 83 ? 9.486 4.602 5.480 1.00 82.12 83 LEU A C 1
ATOM 668 O O . LEU A 1 83 ? 8.516 4.565 6.233 1.00 82.12 83 LEU A O 1
ATOM 672 N N . ASP A 1 84 ? 10.726 4.414 5.949 1.00 87.25 84 ASP A N 1
ATOM 673 C CA . ASP A 1 84 ? 11.066 4.115 7.355 1.00 87.25 84 ASP A CA 1
ATOM 674 C C . ASP A 1 84 ? 10.686 5.296 8.266 1.00 87.25 84 ASP A C 1
ATOM 676 O O . ASP A 1 84 ? 10.222 5.107 9.392 1.00 87.25 84 ASP A O 1
ATOM 680 N N . GLU A 1 85 ? 10.826 6.523 7.760 1.00 84.12 85 GLU A N 1
ATOM 681 C CA . GLU A 1 85 ? 10.470 7.749 8.479 1.00 84.12 85 GLU A CA 1
ATOM 682 C C . GLU A 1 85 ? 8.958 7.990 8.568 1.00 84.12 85 GLU A C 1
ATOM 684 O O . GLU A 1 85 ? 8.492 8.645 9.507 1.00 84.12 85 GLU A O 1
ATOM 689 N N . PHE A 1 86 ? 8.181 7.478 7.608 1.00 83.19 86 PHE A N 1
ATOM 690 C CA . PHE A 1 86 ? 6.767 7.819 7.478 1.00 83.19 86 PHE A CA 1
ATOM 691 C C . PHE A 1 86 ? 5.926 7.413 8.702 1.00 83.19 86 PHE A C 1
ATOM 693 O O . PHE A 1 86 ? 5.232 8.286 9.222 1.00 83.19 86 PHE A O 1
ATOM 700 N N . PRO A 1 87 ? 5.985 6.173 9.235 1.00 83.56 87 PRO A N 1
ATOM 701 C CA . PRO A 1 87 ? 5.157 5.786 10.380 1.00 83.56 87 PRO A CA 1
ATOM 702 C C . PRO A 1 87 ? 5.465 6.594 11.636 1.00 83.56 87 PRO A C 1
ATOM 704 O O . PRO A 1 87 ? 4.557 7.000 12.351 1.00 83.56 87 PRO A O 1
ATOM 707 N N . GLU A 1 88 ? 6.743 6.868 11.897 1.00 83.81 88 GLU A N 1
ATOM 708 C CA . GLU A 1 88 ? 7.165 7.691 13.031 1.00 83.81 88 GLU A CA 1
ATOM 709 C C . GLU A 1 88 ? 6.641 9.126 12.900 1.00 83.81 88 GLU A C 1
ATOM 711 O O . GLU A 1 88 ? 6.095 9.681 13.854 1.00 83.81 88 GLU A O 1
ATOM 716 N N . TYR A 1 89 ? 6.778 9.720 11.713 1.00 81.50 89 TYR A N 1
ATOM 717 C CA . TYR A 1 89 ? 6.287 11.066 11.442 1.00 81.50 89 TYR A CA 1
ATOM 718 C C . TYR A 1 89 ? 4.755 11.144 11.522 1.00 81.50 89 TYR A C 1
ATOM 720 O O . TYR A 1 89 ? 4.216 12.009 12.213 1.00 81.50 89 TYR A O 1
ATOM 728 N N . PHE A 1 90 ? 4.058 10.186 10.908 1.00 80.62 90 PHE A N 1
ATOM 729 C CA . PHE A 1 90 ? 2.602 10.053 10.943 1.00 80.62 90 PHE A CA 1
ATOM 730 C C . PHE A 1 90 ? 2.088 9.957 12.381 1.00 80.62 90 PHE A C 1
ATOM 732 O O . PHE A 1 90 ? 1.233 10.737 12.799 1.00 80.62 90 PHE A O 1
ATOM 739 N N . LEU A 1 91 ? 2.658 9.049 13.177 1.00 78.12 91 LEU A N 1
ATOM 740 C CA . LEU A 1 91 ? 2.269 8.871 14.572 1.00 78.12 91 LEU A CA 1
ATOM 741 C C . LEU A 1 91 ? 2.611 10.076 15.439 1.00 78.12 91 LEU A C 1
ATOM 743 O O . LEU A 1 91 ? 1.909 10.316 16.410 1.00 78.12 91 LEU A O 1
ATOM 747 N N . ARG A 1 92 ? 3.656 10.842 15.121 1.00 80.62 92 ARG A N 1
ATOM 748 C CA . ARG A 1 92 ? 3.992 12.078 15.838 1.00 80.62 92 ARG A CA 1
ATOM 749 C C . ARG A 1 92 ? 3.013 13.206 15.535 1.00 80.62 92 ARG A C 1
ATOM 751 O O . ARG A 1 92 ? 2.590 13.897 16.461 1.00 80.62 92 ARG A O 1
ATOM 758 N N . GLU A 1 93 ? 2.637 13.374 14.271 1.00 76.00 93 GLU A N 1
ATOM 759 C CA . GLU A 1 93 ? 1.640 14.368 13.863 1.00 76.00 93 GLU A CA 1
ATOM 760 C C . GLU A 1 93 ? 0.255 14.038 14.427 1.00 76.00 93 GLU A C 1
ATOM 762 O O . GLU A 1 93 ? -0.452 14.936 14.889 1.00 76.00 93 GLU A O 1
ATOM 767 N N . LEU A 1 94 ? -0.095 12.751 14.504 1.00 71.19 94 LEU A N 1
ATOM 768 C CA . LEU A 1 94 ? -1.276 12.293 15.239 1.00 71.19 94 LEU A CA 1
ATOM 769 C C . LEU A 1 94 ? -1.080 12.308 16.765 1.00 71.19 94 LEU A C 1
ATOM 771 O O . LEU A 1 94 ? -2.036 12.467 17.518 1.00 71.19 94 LEU A O 1
ATOM 775 N N . GLY A 1 95 ? 0.160 12.172 17.234 1.00 58.81 95 GLY A N 1
ATOM 776 C CA . GLY A 1 95 ? 0.579 12.029 18.632 1.00 58.81 95 GLY A CA 1
ATOM 777 C C . GLY A 1 95 ? 0.528 13.314 19.453 1.00 58.81 95 GLY A C 1
ATOM 778 O O . GLY A 1 95 ? 0.598 13.263 20.680 1.00 58.81 95 GLY A O 1
ATOM 779 N N . ARG A 1 96 ? 0.277 14.465 18.816 1.00 56.22 96 ARG A N 1
ATOM 780 C CA . ARG A 1 96 ? -0.267 15.642 19.521 1.00 56.22 96 ARG A CA 1
ATOM 781 C C . ARG A 1 96 ? -1.673 15.374 20.095 1.00 56.22 96 ARG A C 1
ATOM 783 O O . ARG A 1 96 ? -2.142 16.147 20.925 1.00 56.22 96 ARG A O 1
ATOM 790 N N . SER A 1 97 ? -2.305 14.263 19.708 1.00 48.69 97 SER A N 1
ATOM 791 C CA . SER A 1 97 ? -3.671 13.875 20.072 1.00 48.69 97 SER A CA 1
ATOM 792 C C . SER A 1 97 ? -3.793 12.475 20.700 1.00 48.69 97 SER A C 1
ATOM 794 O O . SER A 1 97 ? -4.799 12.223 21.355 1.00 48.69 97 SER A O 1
ATOM 796 N N . ILE A 1 98 ? -2.786 11.591 20.589 1.00 52.88 98 ILE A N 1
ATOM 797 C CA . ILE A 1 98 ? -2.799 10.249 21.210 1.00 52.88 98 ILE A CA 1
ATOM 798 C C . ILE A 1 98 ? -1.462 9.898 21.860 1.00 52.88 98 ILE A C 1
ATOM 800 O O . ILE A 1 98 ? -0.397 10.040 21.264 1.00 52.88 98 ILE A O 1
ATOM 804 N N . ARG A 1 99 ? -1.523 9.273 23.037 1.00 55.12 99 ARG A N 1
ATOM 805 C CA . ARG A 1 99 ? -0.420 8.471 23.581 1.00 55.12 99 ARG A CA 1
ATOM 806 C C . ARG A 1 99 ? -0.503 7.034 23.058 1.00 55.12 99 ARG A C 1
ATOM 808 O O . ARG A 1 99 ? -1.045 6.162 23.733 1.00 55.12 99 ARG A O 1
ATOM 815 N N . LEU A 1 100 ? 0.028 6.776 21.865 1.00 62.56 100 LEU A N 1
ATOM 816 C CA . LEU A 1 100 ? 0.211 5.409 21.366 1.00 62.56 100 LEU A CA 1
ATOM 817 C C . LEU A 1 100 ? 1.559 4.868 21.840 1.00 62.56 100 LEU A C 1
ATOM 819 O O . LEU A 1 100 ? 2.600 5.458 21.566 1.00 62.56 100 LEU A O 1
ATOM 823 N N . SER A 1 101 ? 1.557 3.741 22.553 1.00 61.81 101 SER A N 1
ATOM 824 C CA . SER A 1 101 ? 2.797 3.070 22.956 1.00 61.81 101 SER A CA 1
ATOM 825 C C . SER A 1 101 ? 3.189 2.023 21.909 1.00 61.81 101 SER A C 1
ATOM 827 O O . SER A 1 101 ? 2.975 0.832 22.121 1.00 61.81 101 SER A O 1
ATOM 829 N N . ALA A 1 102 ? 3.727 2.465 20.774 1.00 69.81 102 ALA A N 1
ATOM 830 C CA . ALA A 1 102 ? 4.341 1.592 19.772 1.00 69.81 102 ALA A CA 1
ATOM 831 C C . ALA A 1 102 ? 5.867 1.680 19.897 1.00 69.81 102 ALA A C 1
ATOM 833 O O . ALA A 1 102 ? 6.449 2.763 19.798 1.00 69.81 102 ALA A O 1
ATOM 834 N N . ARG A 1 103 ? 6.516 0.549 20.177 1.00 76.12 103 ARG A N 1
ATOM 835 C CA . ARG A 1 103 ? 7.955 0.470 20.461 1.00 76.12 103 ARG A CA 1
ATOM 836 C C . ARG A 1 103 ? 8.751 0.023 19.244 1.00 76.12 103 ARG A C 1
ATOM 838 O O . ARG A 1 103 ? 9.870 0.496 19.060 1.00 76.12 103 ARG A O 1
ATOM 845 N N . SER A 1 104 ? 8.181 -0.850 18.416 1.00 84.62 104 SER A N 1
ATOM 846 C CA . SER A 1 104 ? 8.823 -1.339 17.194 1.00 84.62 104 SER A CA 1
ATOM 847 C C . SER A 1 104 ? 8.293 -0.632 15.947 1.00 84.62 104 SER A C 1
ATOM 849 O O . SER A 1 104 ? 7.214 -0.044 15.953 1.00 84.62 104 SER A O 1
ATOM 851 N N . PHE A 1 105 ? 9.057 -0.689 14.857 1.00 82.06 105 PHE A N 1
ATOM 852 C CA . PHE A 1 105 ? 8.603 -0.198 13.558 1.00 82.06 105 PHE A CA 1
ATOM 853 C C . PHE A 1 105 ? 7.336 -0.935 13.075 1.00 82.06 105 PHE A C 1
ATOM 855 O O . PHE A 1 105 ? 6.395 -0.292 12.618 1.00 82.06 105 PHE A O 1
ATOM 862 N N . GLU A 1 106 ? 7.283 -2.264 13.233 1.00 86.25 106 GLU A N 1
ATOM 863 C CA . GLU A 1 106 ? 6.130 -3.081 12.824 1.00 86.25 106 GLU A CA 1
ATOM 864 C C . GLU A 1 106 ? 4.860 -2.707 13.606 1.00 86.25 106 GLU A C 1
ATOM 866 O O . GLU A 1 106 ? 3.793 -2.529 13.027 1.00 86.25 106 GLU A O 1
ATOM 871 N N . GLU A 1 107 ? 4.983 -2.464 14.913 1.00 86.44 107 GLU A N 1
ATOM 872 C CA . GLU A 1 107 ? 3.863 -1.960 15.713 1.00 86.44 107 GLU A CA 1
ATOM 873 C C . GLU A 1 107 ? 3.405 -0.576 15.242 1.00 86.44 107 GLU A C 1
ATOM 875 O O . GLU A 1 107 ? 2.209 -0.290 15.224 1.00 86.44 107 GLU A O 1
ATOM 880 N N . LYS A 1 108 ? 4.346 0.299 14.865 1.00 86.81 108 LYS A N 1
ATOM 881 C CA . LYS A 1 108 ? 4.016 1.642 14.383 1.00 86.81 108 LYS A CA 1
ATOM 882 C C . LYS A 1 108 ? 3.235 1.575 13.077 1.00 86.81 108 LYS A C 1
ATOM 884 O O . LYS A 1 108 ? 2.182 2.203 12.996 1.00 86.81 108 LYS A O 1
ATOM 889 N N . ILE A 1 109 ? 3.712 0.812 12.088 1.00 88.38 109 ILE A N 1
ATOM 890 C CA . ILE A 1 109 ? 3.014 0.688 10.802 1.00 88.38 109 ILE A CA 1
ATOM 891 C C . ILE A 1 109 ? 1.631 0.055 10.988 1.00 88.38 109 ILE A C 1
ATOM 893 O O . ILE A 1 109 ? 0.670 0.568 10.431 1.00 88.38 109 ILE A O 1
AT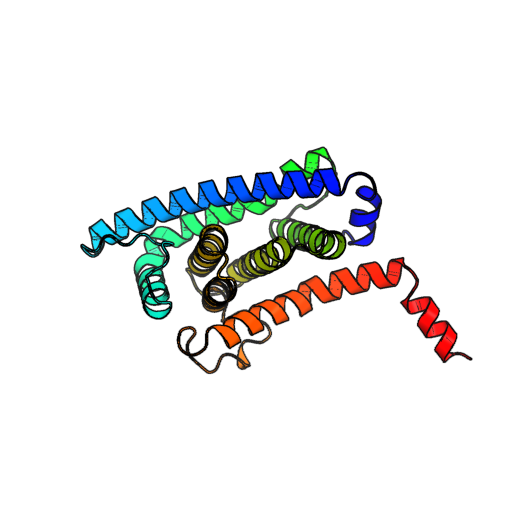OM 897 N N . ASP A 1 110 ? 1.482 -0.954 11.849 1.00 89.44 110 ASP A N 1
ATOM 898 C CA . ASP A 1 110 ? 0.178 -1.572 12.120 1.00 89.44 110 ASP A CA 1
ATOM 899 C C . ASP A 1 110 ? -0.831 -0.582 12.694 1.00 89.44 110 ASP A C 1
ATOM 901 O O . ASP A 1 110 ? -1.994 -0.554 12.288 1.00 89.44 110 ASP A O 1
ATOM 905 N N . VAL A 1 111 ? -0.387 0.276 13.613 1.00 86.81 111 VAL A N 1
ATOM 906 C CA . VAL A 1 111 ? -1.255 1.313 14.169 1.00 86.81 111 VAL A CA 1
ATOM 907 C C . VAL A 1 111 ? -1.631 2.350 13.109 1.00 86.81 111 VAL A C 1
ATOM 909 O O . VAL A 1 111 ? -2.797 2.738 13.045 1.00 86.81 111 VAL A O 1
ATOM 912 N N . VAL A 1 112 ? -0.692 2.761 12.248 1.00 88.06 112 VAL A N 1
ATOM 913 C CA . VAL A 1 112 ? -0.992 3.644 11.108 1.00 88.06 112 VAL A CA 1
ATOM 914 C C . VAL A 1 112 ? -2.043 3.019 10.191 1.00 88.06 112 VAL A C 1
ATOM 916 O O . VAL A 1 112 ? -3.034 3.680 9.879 1.00 88.06 112 VAL A O 1
ATOM 919 N N . LEU A 1 113 ? -1.874 1.745 9.818 1.00 92.12 113 LEU A N 1
ATOM 920 C CA . LEU A 1 113 ? -2.803 1.030 8.940 1.00 92.12 113 LEU A CA 1
ATOM 921 C C . LEU A 1 113 ? -4.214 0.976 9.536 1.00 92.12 113 LEU A C 1
ATOM 923 O O . LEU A 1 113 ? -5.191 1.272 8.845 1.00 92.12 113 LEU A O 1
ATOM 927 N N . LYS A 1 114 ? -4.328 0.666 10.835 1.00 90.38 114 LYS A N 1
ATOM 928 C CA . LYS A 1 114 ? -5.613 0.658 11.547 1.00 90.38 114 LYS A CA 1
ATOM 929 C C . LYS A 1 114 ? -6.271 2.037 11.562 1.00 90.38 114 LYS A C 1
ATOM 931 O O . LYS A 1 114 ? -7.445 2.145 11.227 1.00 90.38 114 LYS A O 1
ATOM 936 N N . ILE A 1 115 ? -5.530 3.088 11.923 1.00 87.06 115 ILE A N 1
ATOM 937 C CA . ILE A 1 115 ? -6.062 4.459 11.978 1.00 87.06 115 ILE A CA 1
ATOM 938 C C . ILE A 1 115 ? -6.581 4.893 10.607 1.00 87.06 115 ILE A C 1
ATOM 940 O O . ILE A 1 115 ? -7.701 5.382 10.497 1.00 87.06 115 ILE A O 1
ATOM 944 N N . MET A 1 116 ? -5.785 4.677 9.561 1.00 88.62 116 MET A N 1
ATOM 945 C CA . MET A 1 116 ? -6.163 5.011 8.189 1.00 88.62 116 MET A CA 1
ATOM 946 C C . MET A 1 116 ? -7.397 4.223 7.730 1.00 88.62 116 MET A C 1
ATOM 948 O O . MET A 1 116 ? -8.245 4.780 7.040 1.00 88.62 116 MET A O 1
ATOM 952 N N . HIS A 1 117 ? -7.541 2.955 8.137 1.00 92.94 117 HIS A N 1
ATOM 953 C CA . HIS A 1 117 ? -8.718 2.154 7.789 1.00 92.94 117 HIS A CA 1
ATOM 954 C C . HIS A 1 117 ? -9.975 2.670 8.494 1.00 92.94 117 HIS A C 1
ATOM 956 O O . HIS A 1 117 ? -11.015 2.813 7.865 1.00 92.94 117 HIS A O 1
ATOM 962 N N . ILE A 1 118 ? -9.873 3.028 9.777 1.00 88.69 118 ILE A N 1
ATOM 963 C CA . ILE A 1 118 ? -10.982 3.635 10.526 1.00 88.69 118 ILE A CA 1
ATOM 964 C C . ILE A 1 118 ? -11.414 4.957 9.875 1.00 88.69 118 ILE A C 1
ATOM 966 O O . ILE A 1 118 ? -12.607 5.200 9.730 1.00 88.69 118 ILE A O 1
ATOM 970 N N . LEU A 1 119 ? -10.463 5.796 9.450 1.00 85.88 119 LEU A N 1
ATOM 971 C CA . LEU A 1 119 ? -10.766 7.039 8.732 1.00 85.88 119 LEU A CA 1
ATOM 972 C C . LEU A 1 119 ? -11.450 6.781 7.386 1.00 85.88 119 LEU A C 1
ATOM 974 O O . LEU A 1 119 ? -12.380 7.497 7.029 1.00 85.88 119 LEU A O 1
ATOM 978 N N . TYR A 1 120 ? -11.025 5.748 6.658 1.00 91.31 120 TYR A N 1
ATOM 979 C CA . TYR A 1 120 ? -11.719 5.311 5.450 1.00 91.31 120 TYR A CA 1
ATOM 980 C C . TYR A 1 120 ? -13.171 4.910 5.748 1.00 91.31 120 TYR A C 1
ATOM 982 O O . TYR A 1 120 ? -14.073 5.423 5.093 1.00 91.31 120 TYR A O 1
ATOM 990 N N . LEU A 1 121 ? -13.408 4.064 6.756 1.00 90.06 121 LEU A N 1
ATOM 991 C CA . LEU A 1 121 ? -14.759 3.631 7.125 1.00 90.06 121 LEU A CA 1
ATOM 992 C C . LEU A 1 121 ? -15.646 4.802 7.572 1.00 90.06 121 LEU A C 1
ATOM 994 O O . LEU A 1 121 ? -16.830 4.827 7.252 1.00 90.06 121 LEU A O 1
ATOM 998 N N . ALA A 1 122 ? -15.082 5.769 8.299 1.00 84.69 122 ALA A N 1
ATOM 999 C CA . ALA A 1 122 ? -15.818 6.924 8.803 1.00 84.69 122 ALA A CA 1
ATOM 1000 C C . ALA A 1 122 ? -16.150 7.948 7.704 1.00 84.69 122 ALA A C 1
ATOM 1002 O O . ALA A 1 122 ? -17.265 8.463 7.663 1.00 84.69 122 ALA A O 1
ATOM 1003 N N . GLY A 1 123 ? -15.189 8.249 6.825 1.00 83.19 123 GLY A N 1
ATOM 1004 C CA . GLY A 1 123 ? -15.312 9.315 5.825 1.00 83.19 123 GLY A CA 1
ATOM 1005 C C . GLY A 1 123 ? -15.680 8.847 4.414 1.00 83.19 123 GLY A C 1
ATOM 1006 O O . GLY A 1 123 ? -15.952 9.678 3.551 1.00 83.19 123 GLY A O 1
ATOM 1007 N N . GLY A 1 124 ? -15.639 7.540 4.130 1.00 86.44 124 GLY A N 1
ATOM 1008 C CA . GLY A 1 124 ? -15.884 6.978 2.793 1.00 86.44 124 GLY A CA 1
ATOM 1009 C C . GLY A 1 124 ? -14.858 7.401 1.731 1.00 86.44 124 GLY A C 1
ATOM 1010 O O . GLY A 1 124 ? -15.128 7.339 0.532 1.00 86.44 124 GLY A O 1
ATOM 1011 N N . ARG A 1 125 ? -13.679 7.889 2.140 1.00 87.56 125 ARG A N 1
ATOM 1012 C CA . ARG A 1 125 ? -12.659 8.419 1.223 1.00 87.56 125 ARG A CA 1
ATOM 1013 C C . ARG A 1 125 ? -11.820 7.295 0.611 1.00 87.56 125 ARG A C 1
ATOM 1015 O O . ARG A 1 125 ? -10.831 6.871 1.204 1.00 87.56 125 ARG A O 1
ATOM 1022 N N . GLU A 1 126 ? -12.141 6.897 -0.617 1.00 91.56 126 GLU A N 1
ATOM 1023 C CA . GLU A 1 126 ? -11.406 5.863 -1.379 1.00 91.56 126 GLU A CA 1
ATOM 1024 C C . GLU A 1 126 ? -9.900 6.154 -1.536 1.00 91.56 126 GLU A C 1
ATOM 1026 O O . GLU A 1 126 ? -9.063 5.256 -1.480 1.00 91.56 126 GLU A O 1
ATOM 1031 N N . ASP A 1 127 ? -9.517 7.430 -1.631 1.00 90.38 127 ASP A N 1
ATOM 1032 C CA . ASP A 1 127 ? -8.106 7.839 -1.643 1.00 90.38 127 ASP A CA 1
ATOM 1033 C C . ASP A 1 127 ? -7.341 7.378 -0.388 1.00 90.38 127 ASP A C 1
ATOM 1035 O O . ASP A 1 127 ? -6.164 7.016 -0.459 1.00 90.38 127 ASP A O 1
ATOM 1039 N N . VAL A 1 128 ? -8.000 7.413 0.774 1.00 90.31 128 VAL A N 1
ATOM 1040 C CA . VAL A 1 128 ? -7.417 6.972 2.047 1.00 90.31 128 VAL A CA 1
ATOM 1041 C C . VAL A 1 128 ? -7.257 5.456 2.030 1.00 90.31 128 VAL A C 1
ATOM 1043 O O . VAL A 1 128 ? -6.202 4.968 2.427 1.00 90.31 128 VAL A O 1
ATOM 1046 N N . TYR A 1 129 ? -8.249 4.727 1.509 1.00 95.25 129 TYR A N 1
ATOM 1047 C CA . TYR A 1 129 ? -8.187 3.276 1.332 1.00 95.25 129 TYR A CA 1
ATOM 1048 C C . TYR A 1 129 ? -7.018 2.859 0.431 1.00 95.25 129 TYR A C 1
ATOM 1050 O O . TYR A 1 129 ? -6.161 2.089 0.862 1.00 95.25 129 TYR A O 1
ATOM 1058 N N . HIS A 1 130 ? -6.909 3.417 -0.777 1.00 96.19 130 HIS A N 1
ATOM 1059 C CA . HIS A 1 130 ? -5.843 3.061 -1.721 1.00 96.19 130 HIS A CA 1
ATOM 1060 C C . HIS A 1 130 ? -4.444 3.398 -1.194 1.00 96.19 130 HIS A C 1
ATOM 1062 O O . HIS A 1 130 ? -3.516 2.595 -1.316 1.00 96.19 130 HIS A O 1
ATOM 1068 N N . LEU A 1 131 ? -4.280 4.542 -0.520 1.00 92.69 131 LEU A N 1
ATOM 1069 C CA . LEU A 1 131 ? -3.019 4.836 0.161 1.00 92.69 131 LEU A CA 1
ATOM 1070 C C . LEU A 1 131 ? -2.716 3.798 1.248 1.00 92.69 131 LEU A C 1
ATOM 1072 O O . LEU A 1 131 ? -1.568 3.385 1.403 1.00 92.69 131 LEU A O 1
ATOM 1076 N N . ASN A 1 132 ? -3.732 3.361 1.989 1.00 95.00 132 ASN A N 1
ATOM 1077 C CA . ASN A 1 132 ? -3.567 2.379 3.050 1.00 95.00 132 ASN A CA 1
ATOM 1078 C C . ASN A 1 132 ? -3.142 1.002 2.510 1.00 95.00 132 ASN A C 1
ATOM 1080 O O . ASN A 1 132 ? -2.254 0.370 3.080 1.00 95.00 132 ASN A O 1
ATOM 1084 N N . VAL A 1 133 ? -3.688 0.580 1.365 1.00 97.88 133 VAL A N 1
ATOM 1085 C CA . VAL A 1 133 ? -3.253 -0.629 0.641 1.00 97.88 133 VAL A CA 1
ATOM 1086 C C . VAL A 1 133 ? -1.770 -0.534 0.246 1.00 97.88 133 VAL A C 1
ATOM 1088 O O . VAL A 1 133 ? -1.010 -1.491 0.406 1.00 97.88 133 VAL A O 1
ATOM 1091 N N . LEU A 1 134 ? -1.310 0.633 -0.213 1.00 96.06 134 LEU A N 1
ATOM 1092 C CA . LEU A 1 134 ? 0.099 0.857 -0.564 1.00 96.06 134 LEU A CA 1
ATOM 1093 C C . LEU A 1 134 ? 1.024 0.880 0.666 1.00 96.06 134 LEU A C 1
ATOM 1095 O O . LEU A 1 134 ? 2.134 0.348 0.619 1.00 96.06 134 LEU A O 1
ATOM 1099 N N . LEU A 1 135 ? 0.570 1.435 1.793 1.00 93.62 135 LEU A N 1
ATOM 1100 C CA . LEU A 1 135 ? 1.291 1.362 3.071 1.00 93.62 135 LEU A CA 1
ATOM 1101 C C . LEU A 1 135 ? 1.345 -0.071 3.619 1.00 93.62 135 LEU A C 1
ATOM 1103 O O . LEU A 1 135 ? 2.324 -0.464 4.255 1.00 93.62 135 LEU A O 1
ATOM 1107 N N . TYR A 1 136 ? 0.324 -0.876 3.341 1.00 96.62 136 TYR A N 1
ATOM 1108 C CA . TYR A 1 136 ? 0.338 -2.297 3.654 1.00 96.62 136 TYR A CA 1
ATOM 1109 C C . TYR A 1 136 ? 1.367 -3.049 2.803 1.00 96.62 136 TYR A C 1
ATOM 1111 O O . TYR A 1 136 ? 2.171 -3.807 3.347 1.00 96.62 136 TYR A O 1
ATOM 1119 N N . ALA A 1 137 ? 1.445 -2.768 1.499 1.00 96.94 137 ALA A N 1
ATOM 1120 C CA . ALA A 1 137 ? 2.528 -3.290 0.666 1.00 96.94 137 ALA A CA 1
ATOM 1121 C C . ALA A 1 137 ? 3.902 -2.887 1.221 1.00 96.94 137 ALA A C 1
ATOM 1123 O O . ALA A 1 137 ? 4.837 -3.681 1.227 1.00 96.94 137 ALA A O 1
ATOM 1124 N N . TYR A 1 138 ? 4.030 -1.683 1.774 1.00 93.88 138 TYR A N 1
ATOM 1125 C CA . TYR A 1 138 ? 5.271 -1.273 2.416 1.00 93.88 138 TYR A CA 1
ATOM 1126 C C . TYR A 1 138 ? 5.615 -2.123 3.652 1.00 93.88 138 TYR A C 1
ATOM 1128 O O . TYR A 1 138 ? 6.755 -2.576 3.780 1.00 93.88 138 TYR A O 1
ATOM 1136 N N . LYS A 1 139 ? 4.639 -2.427 4.518 1.00 94.25 139 LYS A N 1
ATOM 1137 C CA . LYS A 1 139 ? 4.825 -3.394 5.616 1.00 94.25 139 LYS A CA 1
ATOM 1138 C C . LYS A 1 139 ? 5.344 -4.737 5.087 1.00 94.25 139 LYS A C 1
ATOM 1140 O O . LYS A 1 139 ? 6.277 -5.302 5.658 1.00 94.25 139 LYS A O 1
ATOM 1145 N N . LEU A 1 140 ? 4.773 -5.235 3.989 1.00 95.44 140 LEU A N 1
ATOM 1146 C CA . LEU A 1 140 ? 5.204 -6.485 3.360 1.00 95.44 140 LEU A CA 1
ATOM 1147 C C . LEU A 1 140 ? 6.623 -6.402 2.778 1.00 95.44 140 LEU A C 1
ATOM 1149 O O . LEU A 1 140 ? 7.379 -7.366 2.887 1.00 95.44 140 LEU A O 1
ATOM 1153 N N . ALA A 1 141 ? 7.036 -5.254 2.238 1.00 93.69 141 ALA A N 1
ATOM 1154 C CA . ALA A 1 141 ? 8.363 -5.074 1.649 1.00 93.69 141 ALA A CA 1
ATOM 1155 C C . ALA A 1 141 ? 9.515 -5.355 2.630 1.00 93.69 141 ALA A C 1
ATOM 1157 O O . ALA A 1 141 ? 10.588 -5.769 2.204 1.00 93.69 141 ALA A O 1
ATOM 1158 N N . TYR A 1 142 ? 9.299 -5.207 3.940 1.00 88.56 142 TYR A N 1
ATOM 1159 C CA . TYR A 1 142 ? 10.287 -5.599 4.956 1.00 88.56 142 TYR A CA 1
ATOM 1160 C C . TYR A 1 142 ? 10.443 -7.099 5.150 1.00 88.56 142 TYR A C 1
ATOM 1162 O O . TYR A 1 142 ? 11.488 -7.553 5.612 1.00 88.56 142 TYR A O 1
ATOM 1170 N N . LYS A 1 143 ? 9.382 -7.851 4.868 1.00 90.44 143 LYS A N 1
ATOM 1171 C CA . LYS A 1 143 ? 9.362 -9.311 4.964 1.00 90.44 143 LYS A CA 1
ATOM 1172 C C . LYS A 1 143 ? 9.824 -9.949 3.655 1.00 90.44 143 LYS A C 1
ATOM 1174 O O . LYS A 1 143 ? 10.221 -11.113 3.656 1.00 90.44 143 LYS A O 1
ATOM 1179 N N . SER A 1 144 ? 9.771 -9.189 2.562 1.00 91.31 144 SER A N 1
ATOM 1180 C CA . SER A 1 144 ? 10.181 -9.622 1.235 1.00 91.31 144 SER A CA 1
ATOM 1181 C C . SER A 1 144 ? 11.678 -9.924 1.162 1.00 91.31 144 SER A C 1
ATOM 1183 O O . SER A 1 144 ? 12.523 -9.229 1.728 1.00 91.31 144 SER A O 1
ATOM 1185 N N . ARG A 1 145 ? 12.008 -10.978 0.418 1.00 90.19 145 ARG A N 1
ATOM 1186 C CA . ARG A 1 145 ? 13.372 -11.344 0.018 1.00 90.19 145 ARG A CA 1
ATOM 1187 C C . ARG A 1 145 ? 13.810 -10.590 -1.237 1.00 90.19 145 ARG A C 1
ATOM 1189 O O . ARG A 1 145 ? 14.983 -10.649 -1.607 1.00 90.19 145 ARG A O 1
ATOM 1196 N N . ILE A 1 146 ? 12.894 -9.878 -1.892 1.00 89.88 146 ILE A N 1
ATOM 1197 C CA . ILE A 1 146 ? 13.187 -9.036 -3.047 1.00 89.88 146 ILE A CA 1
ATOM 1198 C C . ILE A 1 146 ? 13.923 -7.796 -2.544 1.00 89.88 146 ILE A C 1
ATOM 1200 O O . ILE A 1 146 ? 13.356 -6.912 -1.906 1.00 89.88 146 ILE A O 1
ATOM 1204 N N . ARG A 1 147 ? 15.220 -7.722 -2.854 1.00 84.06 147 ARG A N 1
ATOM 1205 C CA . ARG A 1 147 ? 16.149 -6.696 -2.345 1.00 84.06 147 ARG A CA 1
ATOM 1206 C C . ARG A 1 147 ? 15.657 -5.258 -2.543 1.00 84.06 147 ARG A C 1
ATOM 1208 O O . ARG A 1 147 ? 15.948 -4.391 -1.725 1.00 84.06 147 ARG A O 1
ATOM 1215 N N . PHE A 1 148 ? 14.929 -5.013 -3.625 1.00 87.81 148 PHE A N 1
ATOM 1216 C CA . PHE A 1 148 ? 14.439 -3.699 -4.032 1.00 87.81 148 PHE A CA 1
ATOM 1217 C C . PHE A 1 148 ? 12.918 -3.531 -3.857 1.00 87.81 148 PHE A C 1
ATOM 1219 O O . PHE A 1 148 ? 12.346 -2.605 -4.422 1.00 87.81 148 PHE A O 1
ATOM 1226 N N . ALA A 1 149 ? 12.252 -4.372 -3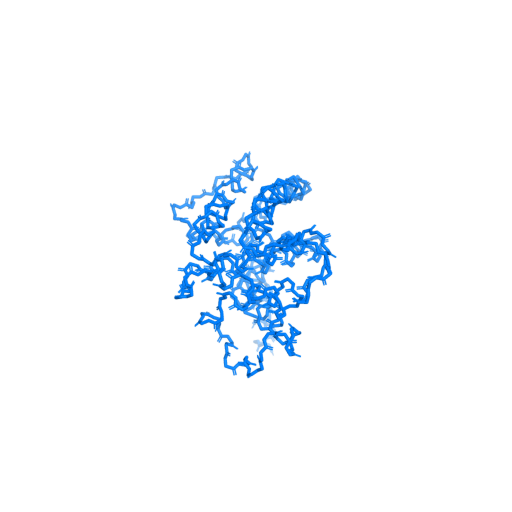.056 1.00 92.31 149 ALA A N 1
ATOM 1227 C CA . ALA A 1 149 ? 10.805 -4.308 -2.811 1.00 92.31 149 ALA A CA 1
ATOM 1228 C C . ALA A 1 149 ? 10.307 -2.897 -2.443 1.00 92.31 149 ALA A C 1
ATOM 1230 O O . ALA A 1 149 ? 9.331 -2.405 -3.008 1.00 92.31 149 ALA A O 1
ATOM 1231 N N . SER A 1 150 ? 11.018 -2.203 -1.546 1.00 90.31 150 SER A N 1
ATOM 1232 C CA . SER A 1 150 ? 10.661 -0.844 -1.113 1.00 90.31 150 SER A CA 1
ATOM 1233 C C . SER A 1 150 ? 10.673 0.176 -2.256 1.00 90.31 150 SER A C 1
ATOM 1235 O O . SER A 1 150 ? 9.920 1.143 -2.202 1.00 90.31 150 SER A O 1
ATOM 1237 N N . LEU A 1 151 ? 11.498 -0.031 -3.290 1.00 88.94 151 LEU A N 1
ATOM 1238 C CA . LEU A 1 151 ? 11.544 0.847 -4.460 1.00 88.94 151 LEU A CA 1
ATOM 1239 C C . LEU A 1 151 ? 10.250 0.726 -5.272 1.00 88.94 151 LEU A C 1
ATOM 1241 O O . LEU A 1 151 ? 9.622 1.735 -5.561 1.00 88.94 151 LEU A O 1
ATOM 1245 N N . PHE A 1 152 ? 9.800 -0.501 -5.541 1.00 92.12 152 PHE A N 1
ATOM 1246 C CA . PHE A 1 152 ? 8.532 -0.766 -6.228 1.00 92.12 152 PHE A CA 1
ATOM 1247 C C . PHE A 1 152 ? 7.329 -0.195 -5.482 1.00 92.12 152 PHE A C 1
ATOM 1249 O O . PHE A 1 152 ? 6.476 0.454 -6.087 1.00 92.12 152 PHE A O 1
ATOM 1256 N N . VAL A 1 153 ? 7.278 -0.386 -4.160 1.00 93.44 153 VAL A N 1
ATOM 1257 C CA . VAL A 1 153 ? 6.201 0.171 -3.334 1.00 93.44 153 VAL A CA 1
ATOM 1258 C C . VAL A 1 153 ? 6.214 1.697 -3.368 1.00 93.44 153 VAL A C 1
ATOM 1260 O O . VAL A 1 153 ? 5.165 2.313 -3.546 1.00 93.44 153 VAL A O 1
ATOM 1263 N N . LEU A 1 154 ? 7.388 2.320 -3.251 1.00 89.62 154 LEU A N 1
ATOM 1264 C CA . LEU A 1 154 ? 7.50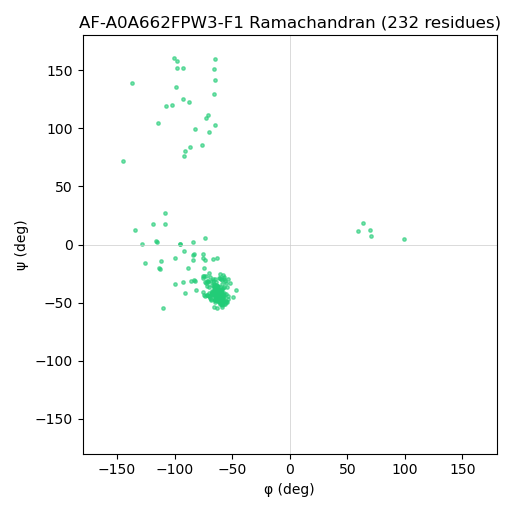2 3.773 -3.298 1.00 89.62 154 LEU A CA 1
ATOM 1265 C C . LEU A 1 154 ? 7.117 4.341 -4.667 1.00 89.62 154 LEU A C 1
ATOM 1267 O O . LEU A 1 154 ? 6.438 5.364 -4.726 1.00 89.62 154 LEU A O 1
ATOM 1271 N N . THR A 1 155 ? 7.490 3.673 -5.760 1.00 88.31 155 THR A N 1
ATOM 1272 C CA . THR A 1 155 ? 7.049 4.051 -7.108 1.00 88.31 155 THR A CA 1
ATOM 1273 C C . THR A 1 155 ? 5.536 3.887 -7.263 1.00 88.31 155 THR A C 1
ATOM 1275 O O . THR A 1 155 ? 4.895 4.759 -7.847 1.00 88.31 155 THR A O 1
ATOM 1278 N N . GLY A 1 156 ? 4.942 2.836 -6.689 1.00 92.12 156 GLY A N 1
ATOM 1279 C CA . GLY A 1 156 ? 3.488 2.668 -6.614 1.00 92.12 156 GLY A CA 1
ATOM 1280 C C . GLY A 1 156 ? 2.808 3.825 -5.875 1.00 92.12 156 GLY A C 1
ATOM 1281 O O . GLY A 1 156 ? 1.889 4.443 -6.412 1.00 92.12 156 GLY A O 1
ATOM 1282 N N . ILE A 1 157 ? 3.32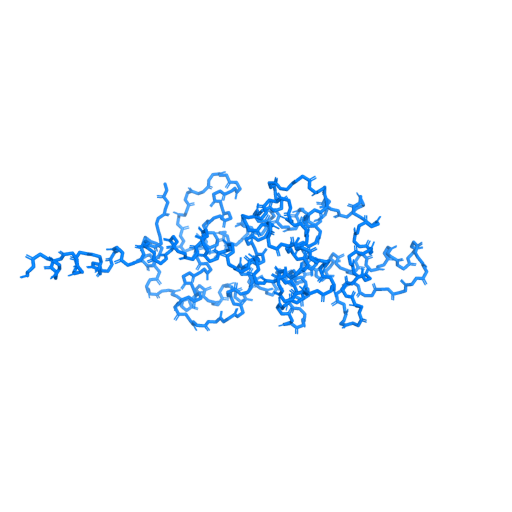1 4.201 -4.697 1.00 90.44 157 ILE A N 1
ATOM 1283 C CA . ILE A 1 157 ? 2.876 5.388 -3.946 1.00 90.44 157 ILE A CA 1
ATOM 1284 C C . ILE A 1 157 ? 2.975 6.634 -4.816 1.00 90.44 157 ILE A C 1
ATOM 1286 O O . ILE A 1 157 ? 2.003 7.369 -4.953 1.00 90.44 157 ILE A O 1
ATOM 1290 N N . ALA A 1 158 ? 4.116 6.856 -5.456 1.00 87.00 158 ALA A N 1
ATOM 1291 C CA . ALA A 1 158 ? 4.312 8.020 -6.298 1.00 87.00 158 ALA A CA 1
ATOM 1292 C C . ALA A 1 158 ? 3.303 8.105 -7.443 1.00 87.00 158 ALA A C 1
ATOM 1294 O O . ALA A 1 158 ? 2.705 9.160 -7.673 1.00 87.00 158 ALA A O 1
ATOM 1295 N N . ARG A 1 159 ? 3.081 6.978 -8.126 1.00 87.06 159 ARG A N 1
ATOM 1296 C CA . ARG A 1 159 ? 2.102 6.868 -9.202 1.00 87.06 159 ARG A CA 1
ATOM 1297 C C . ARG A 1 159 ? 0.712 7.216 -8.687 1.00 87.06 159 ARG A C 1
ATOM 1299 O O . ARG A 1 159 ? 0.065 8.085 -9.265 1.00 87.06 159 ARG A O 1
ATOM 1306 N N . PHE A 1 160 ? 0.284 6.635 -7.571 1.00 90.31 160 PHE A N 1
ATOM 1307 C CA . PHE A 1 160 ? -1.000 6.964 -6.955 1.00 90.31 160 PHE A CA 1
ATOM 1308 C C . PHE A 1 160 ? -1.119 8.464 -6.624 1.00 90.31 160 PHE A C 1
ATOM 1310 O O . PHE A 1 160 ? -2.091 9.108 -7.018 1.00 90.31 160 PHE A O 1
ATOM 1317 N N . LEU A 1 161 ? -0.104 9.057 -5.985 1.00 86.38 161 LEU A N 1
ATOM 1318 C CA . LEU A 1 161 ? -0.123 10.464 -5.562 1.00 86.38 161 LEU A CA 1
ATOM 1319 C C . LEU A 1 161 ? -0.183 11.464 -6.732 1.00 86.38 161 LEU A C 1
ATOM 1321 O O . LEU A 1 161 ? -0.703 12.575 -6.563 1.00 86.38 161 LEU A O 1
ATOM 1325 N N . LYS A 1 162 ? 0.376 11.099 -7.892 1.00 83.44 162 LYS A N 1
ATOM 1326 C CA . LYS A 1 162 ? 0.430 11.947 -9.092 1.00 83.44 162 LYS A CA 1
ATOM 1327 C C . LYS A 1 162 ? -0.769 11.756 -10.015 1.00 83.44 162 LYS A C 1
ATOM 1329 O O . LYS A 1 162 ? -1.285 12.735 -10.540 1.00 83.44 162 LYS A O 1
ATOM 1334 N N . THR A 1 163 ? -1.188 10.511 -10.208 1.00 82.81 163 THR A N 1
ATOM 1335 C CA . THR A 1 163 ? -2.069 10.117 -11.318 1.00 82.81 163 THR A CA 1
ATOM 1336 C C . THR A 1 163 ? -3.453 9.677 -10.874 1.00 82.81 163 THR A C 1
ATOM 1338 O O . THR A 1 163 ? -4.373 9.683 -11.683 1.00 82.81 163 THR A O 1
ATOM 1341 N N . LYS A 1 164 ? -3.590 9.272 -9.603 1.00 84.00 164 LYS A N 1
ATOM 1342 C CA . LYS A 1 164 ? -4.774 8.587 -9.067 1.00 84.00 164 LYS A CA 1
ATOM 1343 C C . LYS A 1 164 ? -5.120 7.261 -9.762 1.00 84.00 164 LYS A C 1
ATOM 1345 O O . LYS A 1 164 ? -6.160 6.679 -9.477 1.00 84.00 164 LYS A O 1
ATOM 1350 N N . ASP A 1 165 ? -4.225 6.734 -10.596 1.00 88.81 165 ASP A N 1
ATOM 1351 C CA . ASP A 1 165 ? -4.315 5.401 -11.190 1.00 88.81 165 ASP A CA 1
ATOM 1352 C C . ASP A 1 165 ? -3.946 4.341 -10.144 1.00 88.81 165 ASP A C 1
ATOM 1354 O O . ASP A 1 165 ? -2.790 3.931 -9.994 1.00 88.81 165 ASP A O 1
ATOM 1358 N N . TYR A 1 166 ? -4.948 3.947 -9.360 1.00 93.00 166 TYR A N 1
ATOM 1359 C CA . TYR A 1 166 ? -4.789 2.991 -8.270 1.00 93.00 166 TYR A CA 1
ATOM 1360 C C . TYR A 1 166 ? -4.473 1.579 -8.776 1.00 93.00 166 TYR A C 1
ATOM 1362 O O . TYR A 1 166 ? -3.730 0.865 -8.110 1.00 93.00 166 TYR A O 1
ATOM 1370 N N . VAL A 1 167 ? -4.965 1.180 -9.956 1.00 95.25 167 VAL A N 1
ATOM 1371 C CA . VAL A 1 167 ? -4.723 -0.166 -10.500 1.00 95.25 167 VAL A CA 1
ATOM 1372 C C . VAL A 1 167 ? -3.237 -0.366 -10.761 1.00 95.25 167 VAL A C 1
ATOM 1374 O O . VAL A 1 167 ? -2.635 -1.295 -10.223 1.00 95.25 167 VAL A O 1
ATOM 1377 N N . LEU A 1 168 ? -2.611 0.524 -11.534 1.00 93.19 168 LEU A N 1
ATOM 1378 C CA . LEU A 1 168 ? -1.190 0.379 -11.846 1.00 93.19 168 LEU A CA 1
ATOM 1379 C C . LEU A 1 168 ? -0.301 0.669 -10.630 1.00 93.19 168 LEU A C 1
ATOM 1381 O O . LEU A 1 168 ? 0.745 0.037 -10.477 1.00 93.19 168 LEU A O 1
ATOM 1385 N N . ALA A 1 169 ? -0.718 1.564 -9.730 1.00 94.31 169 ALA A N 1
ATOM 1386 C CA . ALA A 1 169 ? -0.014 1.796 -8.471 1.00 94.31 169 ALA A CA 1
ATOM 1387 C C . ALA A 1 169 ? 0.027 0.540 -7.582 1.00 94.31 169 ALA A C 1
ATOM 1389 O O . ALA A 1 169 ? 1.098 0.155 -7.107 1.00 94.31 169 ALA A O 1
ATOM 1390 N N . HIS A 1 170 ? -1.117 -0.121 -7.381 1.00 97.56 170 HIS A N 1
ATOM 1391 C CA . HIS A 1 170 ? -1.188 -1.358 -6.605 1.00 97.56 170 HIS A CA 1
ATOM 1392 C C . HIS A 1 170 ? -0.468 -2.506 -7.299 1.00 97.56 170 HIS A C 1
ATOM 1394 O O . HIS A 1 170 ? 0.241 -3.248 -6.629 1.00 97.56 170 HIS A O 1
ATOM 1400 N N . ALA A 1 171 ? -0.598 -2.639 -8.621 1.00 96.94 171 ALA A N 1
ATOM 1401 C CA . ALA A 1 171 ? 0.089 -3.681 -9.377 1.00 96.94 171 ALA A CA 1
ATOM 1402 C C . ALA A 1 171 ? 1.619 -3.579 -9.223 1.00 96.94 171 ALA A C 1
ATOM 1404 O O . ALA A 1 171 ? 2.279 -4.578 -8.937 1.00 96.94 171 ALA A O 1
ATOM 1405 N N . LEU A 1 172 ? 2.179 -2.364 -9.312 1.00 95.06 172 LEU A N 1
ATOM 1406 C CA . LEU A 1 172 ? 3.602 -2.105 -9.053 1.00 95.06 172 LEU A CA 1
ATOM 1407 C C . LEU A 1 172 ? 4.018 -2.512 -7.639 1.00 95.06 172 LEU A C 1
ATOM 1409 O O . LEU A 1 172 ? 5.015 -3.211 -7.458 1.00 95.06 172 LEU A O 1
ATOM 1413 N N . ALA A 1 173 ? 3.255 -2.082 -6.635 1.00 96.62 173 ALA A N 1
ATOM 1414 C CA . ALA A 1 173 ? 3.550 -2.411 -5.248 1.00 96.62 173 ALA A CA 1
ATOM 1415 C C . ALA A 1 173 ? 3.470 -3.927 -5.005 1.00 96.62 173 ALA A C 1
ATOM 1417 O O . ALA A 1 173 ? 4.378 -4.491 -4.397 1.00 96.62 173 ALA A O 1
ATOM 1418 N N . ALA A 1 174 ? 2.443 -4.589 -5.550 1.00 97.44 174 ALA A N 1
ATOM 1419 C CA . ALA A 1 174 ? 2.249 -6.035 -5.497 1.00 97.44 174 ALA A CA 1
ATOM 1420 C C . ALA A 1 174 ? 3.427 -6.789 -6.124 1.00 97.44 174 ALA A C 1
ATOM 1422 O O . ALA A 1 174 ? 3.924 -7.743 -5.530 1.00 97.44 174 ALA A O 1
ATOM 1423 N N . TYR A 1 175 ? 3.935 -6.323 -7.270 1.00 96.19 175 TYR A N 1
ATOM 1424 C CA . TYR A 1 175 ? 5.137 -6.878 -7.895 1.00 96.19 175 TYR A CA 1
ATOM 1425 C C . TYR A 1 175 ? 6.350 -6.833 -6.967 1.00 96.19 175 TYR A C 1
ATOM 1427 O O . TYR A 1 175 ? 7.077 -7.824 -6.842 1.00 96.19 175 TYR A O 1
ATOM 1435 N N . GLY A 1 176 ? 6.537 -5.706 -6.276 1.00 95.00 176 GLY A N 1
ATOM 1436 C CA . GLY A 1 176 ? 7.615 -5.510 -5.311 1.00 95.00 176 GLY A CA 1
ATOM 1437 C C . GLY A 1 176 ? 7.585 -6.478 -4.131 1.00 95.00 176 GLY A C 1
ATOM 1438 O O . GLY A 1 176 ? 8.641 -6.798 -3.598 1.00 95.00 176 GLY A O 1
ATOM 1439 N N . VAL A 1 177 ? 6.402 -6.960 -3.739 1.00 96.69 177 VAL A N 1
ATOM 1440 C CA . VAL A 1 177 ? 6.202 -7.805 -2.544 1.00 96.69 177 VAL A CA 1
ATOM 1441 C C . VAL A 1 177 ? 5.634 -9.188 -2.858 1.00 96.69 177 VAL A C 1
ATOM 1443 O O . VAL A 1 177 ? 5.121 -9.882 -1.982 1.00 96.69 177 VAL A O 1
ATOM 1446 N N . ARG A 1 178 ? 5.731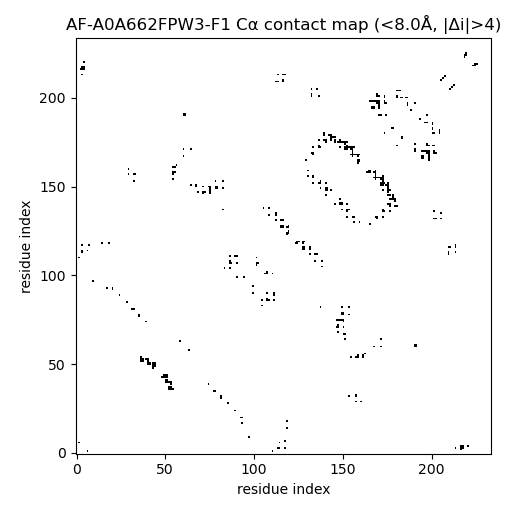 -9.609 -4.120 1.00 95.62 178 ARG A N 1
ATOM 1447 C CA . ARG A 1 178 ? 5.082 -10.816 -4.654 1.00 95.62 178 ARG A CA 1
ATOM 1448 C C . ARG A 1 178 ? 5.430 -12.112 -3.931 1.00 95.62 178 ARG A C 1
ATOM 1450 O O . ARG A 1 178 ? 4.617 -13.026 -3.870 1.00 95.62 178 ARG A O 1
ATOM 1457 N N . ASP A 1 179 ? 6.628 -12.200 -3.367 1.00 94.50 179 ASP A N 1
ATOM 1458 C CA . ASP A 1 179 ? 7.115 -13.392 -2.674 1.00 94.50 179 ASP A CA 1
ATOM 1459 C C . ASP A 1 179 ? 6.476 -13.594 -1.290 1.00 94.50 179 ASP A C 1
ATOM 1461 O O . ASP A 1 179 ? 6.454 -14.718 -0.775 1.00 94.50 179 ASP A O 1
ATOM 1465 N N . VAL A 1 180 ? 5.915 -12.526 -0.720 1.00 95.38 180 VAL A N 1
ATOM 1466 C CA . VAL A 1 180 ? 5.301 -12.505 0.614 1.00 95.38 180 VAL A CA 1
ATOM 1467 C C . VAL A 1 180 ? 3.804 -12.209 0.604 1.00 95.38 180 VAL A C 1
ATOM 1469 O O . VAL A 1 180 ? 3.202 -12.141 1.672 1.00 95.38 180 VAL A O 1
ATOM 1472 N N . LEU A 1 181 ? 3.185 -12.067 -0.572 1.00 93.62 181 LEU A N 1
ATOM 1473 C CA . LEU A 1 181 ? 1.735 -11.913 -0.667 1.00 93.62 181 LEU A CA 1
ATOM 1474 C C . LEU A 1 181 ? 1.017 -13.198 -0.210 1.00 93.62 181 LEU A C 1
ATOM 1476 O O . LEU A 1 181 ? 1.318 -14.276 -0.735 1.00 93.62 181 LEU A O 1
ATOM 1480 N N . PRO A 1 182 ? 0.024 -13.102 0.696 1.00 87.50 182 PRO A N 1
ATOM 1481 C CA . PRO A 1 182 ? -0.762 -14.252 1.152 1.00 87.50 182 PRO A CA 1
ATOM 1482 C C . PRO A 1 182 ? -1.449 -15.032 0.022 1.00 87.50 182 PRO A C 1
ATOM 1484 O O . PRO A 1 182 ? -1.602 -16.246 0.108 1.00 87.50 182 PRO A O 1
ATOM 1487 N N . LEU A 1 183 ? -1.838 -14.344 -1.057 1.00 84.12 183 LEU A N 1
ATOM 1488 C CA . LEU A 1 183 ? -2.555 -14.913 -2.206 1.00 84.12 183 LEU A CA 1
ATOM 1489 C C . LEU A 1 183 ? -1.680 -15.015 -3.469 1.00 84.12 183 LEU A C 1
ATOM 1491 O O . LEU A 1 183 ? -2.199 -14.976 -4.586 1.00 84.12 183 LEU A O 1
ATOM 1495 N N . ARG A 1 184 ? -0.354 -15.139 -3.311 1.00 83.81 184 ARG A N 1
ATOM 1496 C CA . ARG A 1 184 ? 0.608 -15.141 -4.431 1.00 83.81 184 ARG A CA 1
ATOM 1497 C C . ARG A 1 184 ? 0.351 -16.214 -5.491 1.00 83.81 184 ARG A C 1
ATOM 1499 O O . ARG A 1 184 ? 0.657 -15.982 -6.649 1.00 83.81 184 ARG A O 1
ATOM 1506 N N . ASP A 1 185 ? -0.249 -17.349 -5.129 1.00 85.88 185 ASP A N 1
ATOM 1507 C CA . ASP A 1 185 ? -0.513 -18.452 -6.068 1.00 85.88 185 ASP A CA 1
ATOM 1508 C C . ASP A 1 185 ? -1.542 -18.070 -7.151 1.00 85.88 185 ASP A C 1
ATOM 1510 O O . ASP A 1 185 ? -1.693 -18.769 -8.150 1.00 85.88 185 ASP A O 1
ATOM 1514 N N . ARG A 1 186 ? -2.246 -16.942 -6.975 1.00 83.44 186 ARG A N 1
ATOM 1515 C CA . ARG A 1 186 ? -3.143 -16.358 -7.984 1.00 83.44 186 ARG A CA 1
ATOM 1516 C C . ARG A 1 186 ? -2.417 -15.502 -9.027 1.00 83.44 186 ARG A C 1
ATOM 1518 O O . ARG A 1 186 ? -3.043 -15.081 -9.995 1.00 83.44 186 ARG A O 1
ATOM 1525 N N . LEU A 1 187 ? -1.127 -15.229 -8.837 1.00 88.19 187 LEU A N 1
ATOM 1526 C CA . LEU A 1 187 ? -0.299 -14.422 -9.734 1.00 88.19 187 LEU A CA 1
ATOM 1527 C C . LEU A 1 187 ? 0.376 -15.335 -10.761 1.00 88.19 187 LEU A C 1
ATOM 1529 O O . LEU A 1 187 ? 1.522 -15.744 -10.591 1.00 88.19 187 LEU A O 1
ATOM 1533 N N . VAL A 1 188 ?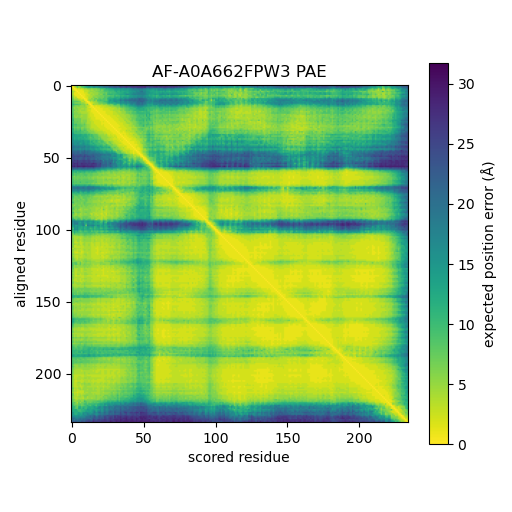 -0.378 -15.705 -11.796 1.00 86.69 188 VAL A N 1
ATOM 1534 C CA . VAL A 1 188 ? 0.084 -16.621 -12.856 1.00 86.69 188 VAL A CA 1
ATOM 1535 C C . VAL A 1 188 ? 0.683 -15.864 -14.045 1.00 86.69 188 VAL A C 1
ATOM 1537 O O . VAL A 1 188 ? 1.601 -16.356 -14.693 1.00 86.69 188 VAL A O 1
ATOM 1540 N N . GLU A 1 189 ? 0.159 -14.673 -14.320 1.00 91.38 189 GLU A N 1
ATOM 1541 C CA . GLU A 1 189 ? 0.549 -13.810 -15.439 1.00 91.38 189 GLU A CA 1
ATOM 1542 C C . GLU A 1 189 ? 1.536 -12.736 -14.976 1.00 91.38 189 GLU A C 1
ATOM 1544 O O . GLU A 1 189 ? 1.561 -12.361 -13.797 1.00 91.38 189 GLU A O 1
ATOM 1549 N N . GLU A 1 190 ? 2.312 -12.188 -15.909 1.00 93.56 190 GLU A N 1
ATOM 1550 C CA . GLU A 1 190 ? 3.202 -11.072 -15.598 1.00 93.56 190 GLU A CA 1
ATOM 1551 C C . GLU A 1 190 ? 2.404 -9.813 -15.226 1.00 93.56 190 GLU A C 1
ATOM 1553 O O . GLU A 1 190 ? 1.293 -9.571 -15.707 1.00 93.56 190 GLU A O 1
ATOM 1558 N N . VAL A 1 191 ? 2.982 -8.952 -14.383 1.00 93.19 191 VAL A N 1
ATOM 1559 C CA . VAL A 1 191 ? 2.277 -7.774 -13.837 1.00 93.19 191 VAL A CA 1
ATOM 1560 C C . VAL A 1 191 ? 1.769 -6.810 -14.919 1.00 93.19 191 VAL A C 1
ATOM 1562 O O . VAL A 1 191 ? 0.731 -6.175 -14.749 1.00 93.19 191 VAL A O 1
ATOM 1565 N N . TRP A 1 192 ? 2.463 -6.718 -16.055 1.00 93.81 192 TRP A N 1
ATOM 1566 C CA . TRP A 1 192 ? 2.064 -5.894 -17.203 1.00 93.81 192 TRP A CA 1
ATOM 1567 C C . TRP A 1 192 ? 1.057 -6.566 -18.139 1.00 93.81 192 TRP A C 1
ATOM 1569 O O . TRP A 1 192 ? 0.496 -5.884 -18.992 1.00 93.81 192 TRP A O 1
ATOM 1579 N N . GLU A 1 193 ? 0.838 -7.875 -18.020 1.00 94.38 193 GLU A N 1
ATOM 1580 C CA . GLU A 1 193 ? -0.169 -8.594 -18.809 1.00 94.38 193 GLU A CA 1
ATOM 1581 C C . GLU A 1 193 ? -1.552 -8.423 -18.185 1.00 94.38 193 GLU A C 1
ATOM 1583 O O . GLU A 1 193 ? -2.528 -8.194 -18.898 1.00 94.38 193 GLU A O 1
ATOM 1588 N N . ASN A 1 194 ? -1.622 -8.448 -16.851 1.00 94.88 194 ASN A N 1
ATOM 1589 C CA . ASN A 1 194 ? -2.877 -8.296 -16.125 1.00 94.88 194 ASN A CA 1
ATOM 1590 C C . ASN A 1 194 ? -2.709 -7.523 -14.810 1.00 94.88 194 ASN A C 1
ATOM 1592 O O . ASN A 1 194 ? -2.829 -8.082 -13.714 1.00 94.88 194 ASN A O 1
ATOM 1596 N N . PRO A 1 195 ? -2.471 -6.203 -14.886 1.00 95.25 195 PRO A N 1
ATOM 1597 C CA . PRO A 1 195 ? -2.284 -5.380 -13.695 1.00 95.25 195 PRO A CA 1
ATOM 1598 C C . PRO A 1 195 ? -3.506 -5.378 -12.769 1.00 95.25 195 PRO A C 1
ATOM 1600 O O . PRO A 1 195 ? -3.362 -5.184 -11.563 1.00 95.25 195 PRO A O 1
ATOM 1603 N N . GLY A 1 196 ? -4.704 -5.630 -13.309 1.00 96.62 196 GLY A N 1
ATOM 1604 C CA . GLY A 1 196 ? -5.934 -5.755 -12.529 1.00 96.62 196 GLY A CA 1
ATOM 1605 C C . GLY A 1 196 ? -5.851 -6.882 -11.503 1.00 96.62 196 GLY A C 1
ATOM 1606 O O . GLY A 1 196 ? -6.082 -6.642 -10.321 1.00 96.62 196 GLY A O 1
ATOM 1607 N N . VAL A 1 197 ? -5.436 -8.084 -11.920 1.00 96.19 197 VAL A N 1
ATOM 1608 C CA . VAL A 1 197 ? -5.275 -9.234 -11.012 1.00 96.19 197 VAL A CA 1
ATOM 1609 C C . VAL A 1 197 ? -4.250 -8.938 -9.920 1.00 96.19 197 VAL A C 1
ATOM 1611 O O . VAL A 1 197 ? -4.517 -9.183 -8.744 1.00 96.19 197 VAL A O 1
ATOM 1614 N N . TRP A 1 198 ? -3.109 -8.354 -10.283 1.00 97.56 198 TRP A N 1
ATOM 1615 C CA . TRP A 1 198 ? -2.064 -7.985 -9.328 1.00 97.56 198 TRP A CA 1
ATOM 1616 C C . TRP A 1 198 ? -2.543 -6.943 -8.309 1.00 97.56 198 TRP A C 1
ATOM 1618 O O . TRP A 1 198 ? -2.317 -7.102 -7.107 1.00 97.56 198 TRP A O 1
ATOM 1628 N N . SER A 1 199 ? -3.262 -5.915 -8.771 1.00 97.75 199 SER A N 1
ATOM 1629 C CA . SER A 1 199 ? -3.909 -4.923 -7.906 1.00 97.75 199 SER A CA 1
ATOM 1630 C C . SER A 1 199 ? -4.897 -5.582 -6.941 1.00 97.75 199 SER A C 1
ATOM 1632 O O . SER A 1 199 ? -4.828 -5.359 -5.732 1.00 97.75 199 SER A O 1
ATOM 1634 N N . THR A 1 200 ? -5.797 -6.420 -7.458 1.00 97.12 200 THR A N 1
ATOM 1635 C CA . THR A 1 200 ? -6.829 -7.096 -6.663 1.00 97.12 200 THR A CA 1
ATOM 1636 C C . THR A 1 200 ? -6.229 -8.042 -5.628 1.00 97.12 200 THR A C 1
ATOM 1638 O O . THR A 1 200 ? -6.709 -8.091 -4.500 1.00 97.12 200 THR A O 1
ATOM 1641 N N . VAL A 1 201 ? -5.161 -8.770 -5.959 1.00 97.12 201 VAL A N 1
ATOM 1642 C CA . VAL A 1 201 ? -4.477 -9.649 -4.999 1.00 97.12 201 VAL A CA 1
ATOM 1643 C C . VAL A 1 201 ? -3.933 -8.858 -3.810 1.00 97.12 201 VAL A C 1
ATOM 1645 O O . VAL A 1 201 ? -4.089 -9.296 -2.667 1.00 97.12 201 VAL A O 1
ATOM 1648 N N . LEU A 1 202 ? -3.332 -7.690 -4.051 1.00 98.00 202 LEU A N 1
ATOM 1649 C CA . LEU A 1 202 ? -2.837 -6.833 -2.974 1.00 98.00 202 LEU A CA 1
ATOM 1650 C C . LEU A 1 202 ? -3.982 -6.266 -2.123 1.00 98.00 202 LEU A C 1
ATOM 1652 O O . LEU A 1 202 ? -3.892 -6.303 -0.897 1.00 98.00 202 LEU A O 1
ATOM 1656 N N . GLN A 1 203 ? -5.060 -5.798 -2.758 1.00 97.81 203 GLN A N 1
ATOM 1657 C CA . GLN A 1 203 ? -6.254 -5.291 -2.071 1.00 97.81 203 GLN A CA 1
ATOM 1658 C C . GLN A 1 203 ? -6.889 -6.360 -1.179 1.00 97.81 203 GLN A C 1
ATOM 1660 O O . GLN A 1 203 ? -7.055 -6.139 0.014 1.00 97.81 203 GLN A O 1
ATOM 1665 N N . LEU A 1 204 ? -7.139 -7.557 -1.715 1.00 96.75 204 LEU A N 1
ATOM 1666 C CA . LEU A 1 204 ? -7.707 -8.665 -0.946 1.00 96.75 204 LEU A CA 1
ATOM 1667 C C . LEU A 1 204 ? -6.799 -9.096 0.208 1.00 96.75 204 LEU A C 1
ATOM 1669 O O . LEU A 1 204 ? -7.292 -9.457 1.273 1.00 96.75 204 LEU A O 1
ATOM 1673 N N . SER A 1 205 ? -5.478 -9.053 0.016 1.00 96.12 205 SER A N 1
ATOM 1674 C CA . SER A 1 205 ? -4.520 -9.349 1.090 1.00 96.12 205 SER A CA 1
ATOM 1675 C C . SER A 1 205 ? -4.618 -8.316 2.217 1.00 96.12 205 SER A C 1
ATOM 1677 O O . SER A 1 205 ? -4.666 -8.680 3.391 1.00 96.12 205 SER A O 1
ATOM 1679 N N . TYR A 1 206 ? -4.717 -7.034 1.860 1.00 97.06 206 TYR A N 1
ATOM 1680 C CA . TYR A 1 206 ? -4.942 -5.950 2.810 1.00 97.06 206 TYR A CA 1
ATOM 1681 C C . TYR A 1 206 ? -6.287 -6.086 3.541 1.00 97.06 206 TYR A C 1
ATOM 1683 O O . TYR A 1 206 ? -6.329 -6.014 4.769 1.00 97.06 206 TYR A O 1
ATOM 1691 N N . ASP A 1 207 ? -7.377 -6.314 2.810 1.00 96.12 207 ASP A N 1
ATOM 1692 C CA . ASP A 1 207 ? -8.718 -6.440 3.385 1.00 96.12 207 ASP A CA 1
ATOM 1693 C C . ASP A 1 207 ? -8.807 -7.651 4.314 1.00 96.12 207 ASP A C 1
ATOM 1695 O O . ASP A 1 207 ? -9.444 -7.585 5.364 1.00 96.12 207 ASP A O 1
ATOM 1699 N N . TYR A 1 208 ? -8.111 -8.738 3.981 1.00 93.25 208 TYR A N 1
ATOM 1700 C CA . TYR A 1 208 ? -8.027 -9.913 4.835 1.00 93.25 208 TYR A CA 1
ATOM 1701 C C . TYR A 1 208 ? -7.227 -9.652 6.119 1.00 93.25 208 TYR A C 1
ATOM 1703 O O . TYR A 1 208 ? -7.702 -9.999 7.195 1.00 93.25 208 TYR A O 1
ATOM 1711 N N . GLU A 1 209 ? -6.042 -9.037 6.052 1.00 92.75 209 GLU A N 1
ATOM 1712 C CA . GLU A 1 209 ? -5.172 -8.891 7.234 1.00 92.75 209 GLU A CA 1
ATOM 1713 C C . GLU A 1 209 ? -5.477 -7.662 8.102 1.00 92.75 209 GLU A C 1
ATOM 1715 O O . GLU A 1 209 ? -5.260 -7.691 9.315 1.00 92.75 209 GLU A O 1
ATOM 1720 N N . VAL A 1 210 ? -5.954 -6.572 7.500 1.00 94.00 210 VAL A N 1
ATOM 1721 C CA . VAL A 1 210 ? -6.216 -5.298 8.186 1.00 94.00 210 VAL A CA 1
ATOM 1722 C C . VAL A 1 210 ? -7.710 -5.037 8.278 1.00 94.00 210 VAL A C 1
ATOM 1724 O O . VAL A 1 210 ? -8.218 -4.822 9.379 1.00 94.00 210 VAL A O 1
ATOM 1727 N N . GLY A 1 211 ? -8.411 -5.066 7.141 1.00 92.06 211 GLY A N 1
ATOM 1728 C CA . GLY A 1 211 ? -9.828 -4.704 7.071 1.00 92.06 211 GLY A CA 1
ATOM 1729 C C . GLY A 1 211 ? -10.703 -5.597 7.948 1.00 92.06 211 GLY A C 1
ATOM 1730 O O . GLY A 1 211 ? -11.431 -5.106 8.807 1.00 92.06 211 GLY A O 1
ATOM 1731 N N . SER A 1 212 ? -10.573 -6.918 7.807 1.00 92.31 212 SER A N 1
ATOM 1732 C CA . SER A 1 212 ? -11.341 -7.900 8.580 1.00 92.31 212 SER A CA 1
ATOM 1733 C C . SER A 1 212 ? -11.103 -7.762 10.086 1.00 92.31 212 SER A C 1
ATOM 1735 O O . SER A 1 212 ? -12.044 -7.836 10.874 1.00 92.31 212 SER A O 1
ATOM 1737 N N . LEU A 1 213 ? -9.858 -7.483 10.484 1.00 90.81 213 LEU A N 1
ATOM 1738 C CA . LEU A 1 213 ? -9.468 -7.336 11.878 1.00 90.81 213 LEU A CA 1
ATOM 1739 C C . LEU A 1 213 ? -10.040 -6.053 12.485 1.00 90.81 213 LEU A C 1
ATOM 1741 O O . LEU A 1 213 ? -10.582 -6.092 13.587 1.00 90.81 213 LEU A O 1
ATOM 1745 N N . VAL A 1 214 ? -9.964 -4.925 11.773 1.00 90.31 214 VAL A N 1
ATOM 1746 C CA . VAL A 1 214 ? -10.569 -3.666 12.234 1.00 90.31 214 VAL A CA 1
ATOM 1747 C C . VAL A 1 214 ? -12.091 -3.790 12.293 1.00 90.31 214 VAL A C 1
ATOM 1749 O O . VAL A 1 214 ? -12.680 -3.442 13.314 1.00 90.31 214 VAL A O 1
ATOM 1752 N N . ASN A 1 215 ? -12.722 -4.337 11.251 1.00 87.19 215 ASN A N 1
ATOM 1753 C CA . ASN A 1 215 ? -14.170 -4.542 11.207 1.00 87.19 215 ASN A CA 1
ATOM 1754 C C . ASN A 1 215 ? -14.644 -5.462 12.336 1.00 87.19 215 ASN A C 1
ATOM 1756 O O . ASN A 1 215 ? -15.603 -5.133 13.027 1.00 87.19 215 ASN A O 1
ATOM 1760 N N . GLY A 1 216 ? -13.943 -6.572 12.579 1.00 85.81 216 GLY A N 1
ATOM 1761 C CA . GLY A 1 216 ? -14.236 -7.474 13.690 1.00 85.81 216 GLY A CA 1
ATOM 1762 C C . GLY A 1 216 ? -14.108 -6.787 15.051 1.00 85.81 216 GLY A C 1
ATOM 1763 O O . GLY A 1 216 ? -15.008 -6.902 15.879 1.00 85.81 216 GLY A O 1
ATOM 1764 N N . GLU A 1 217 ? -13.035 -6.016 15.273 1.00 87.50 217 GLU A N 1
ATOM 1765 C CA . GLU A 1 217 ? -12.845 -5.245 16.511 1.00 87.50 217 GLU A CA 1
ATOM 1766 C C . GLU A 1 217 ? -13.989 -4.237 16.747 1.00 87.50 217 GLU A C 1
ATOM 1768 O O . GLU A 1 217 ? -14.421 -4.068 17.888 1.00 87.50 217 GLU A O 1
ATOM 1773 N N . LEU A 1 218 ? -14.498 -3.585 15.696 1.00 84.31 218 LEU A N 1
ATOM 1774 C CA . LEU A 1 218 ? -15.614 -2.636 15.790 1.00 84.31 218 LEU A CA 1
ATOM 1775 C C . LEU A 1 218 ? -16.965 -3.330 16.014 1.00 84.31 218 LEU A C 1
ATOM 1777 O O . LEU A 1 218 ? -17.719 -2.911 16.889 1.00 84.31 218 LEU A O 1
ATOM 1781 N N . LEU A 1 219 ? -17.251 -4.413 15.282 1.00 82.12 219 LEU A N 1
ATOM 1782 C CA . LEU A 1 219 ? -18.494 -5.184 15.418 1.00 82.12 219 LEU A CA 1
ATOM 1783 C C . LEU A 1 219 ? -18.663 -5.774 16.821 1.00 82.12 219 LEU A C 1
ATOM 1785 O O . LEU A 1 219 ? -19.757 -5.705 17.380 1.00 82.12 219 LEU A O 1
ATOM 1789 N N . VAL A 1 220 ? -17.581 -6.307 17.403 1.00 79.69 220 VAL A N 1
ATOM 1790 C CA . VAL A 1 220 ? -17.566 -6.777 18.799 1.00 79.69 220 VAL A CA 1
ATOM 1791 C C . VAL A 1 220 ? -17.946 -5.639 19.745 1.00 79.69 220 VAL A C 1
ATOM 1793 O O . VAL A 1 220 ? -18.807 -5.806 20.597 1.00 79.69 220 VAL A O 1
ATOM 1796 N N . ALA A 1 221 ? -17.340 -4.460 19.595 1.00 76.12 221 ALA A N 1
ATOM 1797 C CA . ALA A 1 221 ? -17.597 -3.346 20.508 1.00 76.12 221 ALA A CA 1
ATOM 1798 C C . ALA A 1 221 ? -18.990 -2.729 20.390 1.00 76.12 221 ALA A C 1
ATOM 1800 O O . ALA A 1 221 ? -19.463 -2.120 21.346 1.00 76.12 221 ALA A O 1
ATOM 1801 N N . TRP A 1 222 ? -19.634 -2.864 19.236 1.00 75.38 222 TRP A N 1
ATOM 1802 C CA . TRP A 1 222 ? -21.019 -2.448 19.043 1.00 75.38 222 TRP A CA 1
ATOM 1803 C C . TRP A 1 222 ? -22.038 -3.504 19.491 1.00 75.38 222 TRP A C 1
ATOM 1805 O O . TRP A 1 222 ? -23.234 -3.276 19.335 1.00 75.38 222 TRP A O 1
ATOM 1815 N N . GLY A 1 223 ? -21.591 -4.639 20.041 1.00 68.06 223 GLY A N 1
ATOM 1816 C CA . GLY A 1 223 ? -22.464 -5.706 20.536 1.00 68.06 223 GLY A CA 1
ATOM 1817 C C . GLY A 1 223 ? -23.200 -6.476 19.437 1.00 68.06 223 GLY A C 1
ATOM 1818 O O . GLY A 1 223 ? -24.115 -7.241 19.721 1.00 68.06 223 GLY A O 1
ATOM 1819 N N . PHE A 1 224 ? -22.812 -6.309 18.166 1.00 64.44 224 PHE A N 1
ATOM 1820 C CA . PHE A 1 224 ? -23.491 -6.966 17.042 1.00 64.44 224 PHE A CA 1
ATOM 1821 C C . PHE A 1 224 ? -23.347 -8.489 17.082 1.00 64.44 224 PHE A C 1
ATOM 1823 O O . PHE A 1 224 ? -24.285 -9.203 16.746 1.00 64.44 224 PHE A O 1
ATOM 1830 N N . LEU A 1 225 ? -22.185 -8.999 17.500 1.00 64.75 225 LEU A N 1
ATOM 1831 C CA . LEU A 1 225 ? -21.973 -10.446 17.603 1.00 64.75 225 LEU A CA 1
ATOM 1832 C C . LEU A 1 225 ? -22.765 -11.068 18.758 1.00 64.75 225 LEU A C 1
ATOM 1834 O O . LEU A 1 225 ? -23.221 -12.201 18.641 1.00 64.75 225 LEU A O 1
ATOM 1838 N N . GLU A 1 226 ? -22.958 -10.318 19.841 1.00 65.62 226 GLU A N 1
ATOM 1839 C CA . GLU A 1 226 ? -23.771 -10.737 20.985 1.00 65.62 226 GLU A CA 1
ATOM 1840 C C . GLU A 1 226 ? -25.253 -10.780 20.585 1.00 65.62 226 GLU A C 1
ATOM 1842 O O . GLU A 1 226 ? -25.903 -11.805 20.774 1.00 65.62 226 GLU A O 1
ATOM 1847 N N . ALA A 1 227 ? -25.741 -9.742 19.897 1.00 61.06 227 ALA A N 1
ATOM 1848 C CA . ALA A 1 227 ? -27.109 -9.679 19.380 1.00 61.06 227 ALA A CA 1
ATOM 1849 C C . ALA A 1 227 ? -27.450 -10.824 18.402 1.00 61.06 227 ALA A C 1
ATOM 1851 O O . ALA A 1 227 ? -28.529 -11.402 18.492 1.00 61.06 227 ALA A O 1
ATOM 1852 N N . ILE A 1 228 ? -26.527 -11.196 17.506 1.00 62.56 228 ILE A N 1
ATOM 1853 C CA . ILE A 1 228 ? -26.720 -12.329 16.578 1.00 62.56 228 ILE A CA 1
ATOM 1854 C C . ILE A 1 228 ? -26.754 -13.667 17.335 1.00 62.56 228 ILE A C 1
ATOM 1856 O O . ILE A 1 228 ? -27.562 -14.538 17.024 1.00 62.56 228 ILE A O 1
ATOM 1860 N N . SER A 1 229 ? -25.903 -13.838 18.352 1.00 61.09 229 SER A N 1
ATOM 1861 C CA . SER A 1 229 ? -25.860 -15.076 19.144 1.00 61.09 229 SER A CA 1
ATOM 1862 C C . SER A 1 229 ? -27.095 -15.283 20.030 1.00 61.09 229 SER A C 1
ATOM 1864 O O . SER A 1 229 ? -27.468 -16.421 20.307 1.00 61.09 229 SER A O 1
ATOM 1866 N N . GLU A 1 230 ? -27.744 -14.196 20.458 1.00 59.72 230 GLU A N 1
ATOM 1867 C CA . GLU A 1 230 ? -29.004 -14.246 21.205 1.00 59.72 230 GLU A CA 1
ATOM 1868 C C . GLU A 1 230 ? -30.204 -14.576 20.298 1.00 59.72 230 GLU A C 1
ATOM 1870 O O . GLU A 1 230 ? -31.142 -15.227 20.756 1.00 59.72 230 GLU A O 1
ATOM 1875 N N . GLU A 1 231 ? -30.162 -14.208 19.011 1.00 54.56 231 GLU A N 1
ATOM 1876 C CA . GLU A 1 231 ? -31.176 -14.592 18.014 1.00 54.56 231 GLU A CA 1
ATOM 1877 C C . GLU A 1 231 ? -31.098 -16.072 17.601 1.00 54.56 231 GLU A C 1
ATOM 1879 O O . GLU A 1 231 ? -32.134 -16.682 17.357 1.00 54.56 231 GLU A O 1
ATOM 1884 N N . GLU A 1 232 ? -29.909 -16.682 17.559 1.00 52.41 232 GLU A N 1
ATOM 1885 C CA . GLU A 1 232 ? -29.751 -18.119 17.255 1.00 52.41 232 GLU A CA 1
ATOM 1886 C C . GLU A 1 232 ? -30.142 -19.046 18.427 1.00 52.41 232 GLU A C 1
ATOM 1888 O O . GLU A 1 232 ? -30.253 -20.262 18.250 1.00 52.41 232 GLU A O 1
ATOM 1893 N N . ALA A 1 233 ? -30.340 -18.492 19.628 1.00 49.47 233 ALA A N 1
ATOM 1894 C CA . ALA A 1 233 ? -30.717 -19.225 20.839 1.00 49.47 233 ALA A CA 1
ATOM 1895 C C . ALA A 1 233 ? -32.238 -19.244 21.120 1.00 49.47 233 ALA A C 1
ATOM 1897 O O . ALA A 1 233 ? -32.659 -19.832 22.124 1.00 49.47 233 ALA A O 1
ATOM 1898 N N . LEU A 1 234 ? -33.044 -18.613 20.256 1.00 45.69 234 LEU A N 1
ATOM 1899 C CA . LEU A 1 234 ? -34.515 -18.572 20.282 1.00 45.69 234 LEU A CA 1
ATOM 1900 C C . LEU A 1 234 ? -35.129 -19.487 19.212 1.00 45.69 234 LEU A C 1
ATOM 1902 O O . LEU A 1 234 ? -36.227 -20.026 19.491 1.00 45.69 234 LEU A O 1
#

Foldseek 3Di:
DDALVVVCVLPVPPLVVLVVLVVVLLVVLLVLLQVLQVVLQVVCCVVPVDRDSLQDDPDALVRNVVSCVVCLVPRLVVLLVSLLVSLVVSCVSCVVRDDDPDDDSLSSLLVVLSNLLVSCVVVVDVLSLLVSLLSVLVSLLVVAPQSRLSVQSSSLSSNCSRPVPSLSSQLSSLVSNLVRQPPNVQCPDDCSVCSNSSSVSSSVSSCVPRVVRNVVSVCVVVCVVVVVVVVVVD

Secondary structure (DSSP, 8-state):
---HHHHHHHHTTTHHHHHHHHHHHHHHHHHHHHHHHHHHHHHHHHHHS----TTSTTS-HHHHHHHHHHHHHHHHHHHHHHHHHHHHHHHHHHHTT------SHHHHHHHHHHHHHHHHHHH--HHHHHHHHHHHHHHHHTT-S-TTHHHHHHHHHHHHHHH--HHHHHHHHHHHTTTT-TTGGG--S-TTT-HHHHHHHHHHHHIIIIIHHHHHHHHHHTTHHHHHHHHTT-

Mean predicted aligned error: 7.68 Å

Sequence (234 aa):
MFSAVRLVNSYSDRFDEMERRVDVLYKELKKRVDGLLMDLAAEVEEVTGFAIEIGSLDIDLRTTVSVLERMGESYYRRAKAILDEFPEYFLRELGRSIRLSARSFEEKIDVVLKIMHILYLAGGREDVYHLNVLLYAYKLAYKSRIRFASLFVLTGIARFLKTKDYVLAHALAAYGVRDVLPLRDRLVEEVWENPGVWSTVLQLSYDYEVGSLVNGELLVAWGFLEAISEEEAL

Nearest PDB structures (foldseek):
  4uos-assembly1_A  TM=2.438E-01  e=7.243E-01  synthetic construct
  3szr-assembly1_A  TM=1.374E-01  e=3.127E+00  Homo sapiens
  8e12-assembly1_B  TM=2.002E-01  e=8.058E+00  synthetic construct

Radius of gyration: 18.85 Å; Cα contacts (8 Å, |Δi|>4): 257; chains: 1; bounding box: 58×37×46 Å